Protein AF-S8CK47-F1 (afdb_monomer_lite)

Foldseek 3Di:
DDDDLDLDDQDQLLVQFDPVLLVVDDPPCVVSNVVSSVNSSVSSVVVSVVSVVVSVVVVVVVVVVVVVVVVVVVVVVVVVVVVCVVVVVVVVVVVVPDPDDVCCVPPPPNDDDDPDDDDDDCPDPVNDDPSVVVVVVVDDDDPPCQVVQVVDPVHGCPSVVVVPPPCVVVVVVVVVVVVVVVVVVVVVVVVVVVVPD

Structure (mmCIF, N/CA/C/O backbone):
data_AF-S8CK47-F1
#
_entry.id   AF-S8CK47-F1
#
loop_
_atom_site.group_PDB
_atom_site.id
_atom_site.type_symbol
_atom_site.label_atom_id
_atom_site.label_alt_id
_atom_site.label_comp_id
_atom_site.label_asym_id
_atom_site.label_entity_id
_atom_site.label_seq_id
_atom_site.pdbx_PDB_ins_code
_atom_site.Cartn_x
_atom_site.Cartn_y
_atom_site.Cartn_z
_atom_site.occupancy
_atom_site.B_iso_or_equiv
_atom_site.auth_seq_id
_atom_site.auth_comp_id
_atom_site.auth_asym_id
_atom_site.auth_atom_id
_atom_site.pdbx_PDB_model_num
ATOM 1 N N . HIS A 1 1 ? 4.684 16.916 18.350 1.00 35.88 1 HIS A N 1
ATOM 2 C CA . HIS A 1 1 ? 4.330 15.538 18.739 1.00 35.88 1 HIS A CA 1
ATOM 3 C C . HIS A 1 1 ? 4.299 14.707 17.456 1.00 35.88 1 HIS A C 1
ATOM 5 O O . HIS A 1 1 ? 3.454 14.971 16.613 1.00 35.88 1 HIS A O 1
ATOM 11 N N . LYS A 1 2 ? 5.299 13.848 17.204 1.00 37.41 2 LYS A N 1
ATOM 12 C CA . LYS A 1 2 ? 5.293 12.941 16.041 1.00 37.41 2 LYS A CA 1
ATOM 13 C C . LYS A 1 2 ? 4.439 11.743 16.443 1.00 37.41 2 LYS A C 1
ATOM 15 O O . LYS A 1 2 ? 4.887 10.984 17.293 1.00 37.41 2 LYS A O 1
ATOM 20 N N . MET A 1 3 ? 3.241 11.600 15.885 1.00 42.22 3 MET A N 1
ATOM 21 C CA . MET A 1 3 ? 2.559 10.310 15.945 1.00 42.22 3 MET A CA 1
ATOM 22 C C . MET A 1 3 ? 3.344 9.359 15.033 1.00 42.22 3 MET A C 1
ATOM 24 O O . MET A 1 3 ? 3.461 9.651 13.839 1.00 42.22 3 MET A O 1
ATOM 28 N N . PRO A 1 4 ? 3.970 8.290 15.554 1.00 50.06 4 PRO A N 1
ATOM 29 C CA . PRO A 1 4 ? 4.410 7.209 14.685 1.00 50.06 4 PRO A CA 1
ATOM 30 C C . PRO A 1 4 ? 3.179 6.690 13.929 1.00 50.06 4 PRO A C 1
ATOM 32 O O . PRO A 1 4 ? 2.084 6.668 14.484 1.00 50.06 4 PRO A O 1
ATOM 35 N N . LEU A 1 5 ? 3.339 6.326 12.655 1.00 60.59 5 LEU A N 1
ATOM 36 C CA . LEU A 1 5 ? 2.272 5.679 11.888 1.00 60.59 5 LEU A CA 1
ATOM 37 C C . LEU A 1 5 ? 2.061 4.282 12.483 1.00 60.59 5 LEU A C 1
ATOM 39 O O . LEU A 1 5 ? 2.735 3.325 12.103 1.00 60.59 5 LEU A O 1
ATOM 43 N N . VAL A 1 6 ? 1.199 4.203 13.493 1.00 66.94 6 VAL A N 1
ATOM 44 C CA . VAL A 1 6 ? 0.813 2.959 14.152 1.00 66.94 6 VAL A CA 1
ATOM 45 C C . VAL A 1 6 ? 0.008 2.146 13.142 1.00 66.94 6 VAL A C 1
ATOM 47 O O . VAL A 1 6 ? -1.017 2.606 12.654 1.00 66.94 6 VAL A O 1
ATOM 50 N N . ARG A 1 7 ? 0.514 0.964 12.774 1.00 72.81 7 ARG A N 1
ATOM 51 C CA . ARG A 1 7 ? -0.146 0.071 11.803 1.00 72.81 7 ARG A CA 1
ATOM 52 C C . ARG A 1 7 ? -1.206 -0.823 12.444 1.00 72.81 7 ARG A C 1
ATOM 54 O O . ARG A 1 7 ? -2.091 -1.289 11.746 1.00 72.81 7 ARG A O 1
ATOM 61 N N . LEU A 1 8 ? -1.083 -1.063 13.746 1.00 77.50 8 LEU A N 1
ATOM 62 C CA . LEU A 1 8 ? -2.025 -1.813 14.565 1.00 77.50 8 LEU A CA 1
ATOM 63 C C . LEU A 1 8 ? -1.998 -1.203 15.965 1.00 77.50 8 LEU A C 1
ATOM 65 O O . LEU A 1 8 ? -0.925 -1.122 16.567 1.00 77.50 8 LEU A O 1
ATOM 69 N N . ASP A 1 9 ? -3.156 -0.779 16.458 1.00 80.31 9 ASP A N 1
ATOM 70 C CA . ASP A 1 9 ? -3.336 -0.364 17.846 1.00 80.31 9 ASP A CA 1
ATOM 71 C C . ASP A 1 9 ? -4.219 -1.397 18.550 1.00 80.31 9 ASP A C 1
ATOM 73 O O . ASP A 1 9 ? -5.356 -1.639 18.139 1.00 80.31 9 ASP A O 1
ATOM 77 N N . LEU A 1 10 ? -3.676 -2.057 19.574 1.00 79.25 10 LEU A N 1
ATOM 78 C CA . LEU A 1 10 ? -4.404 -3.093 20.300 1.00 79.25 10 LEU A CA 1
ATOM 79 C C . LEU A 1 10 ? -5.380 -2.430 21.267 1.00 79.25 10 LEU A C 1
ATOM 81 O O . LEU A 1 10 ? -4.988 -1.795 22.247 1.00 79.25 10 LEU A O 1
ATOM 85 N N . ARG A 1 11 ? -6.674 -2.611 21.007 1.00 83.25 11 ARG A N 1
ATOM 86 C CA . ARG A 1 11 ? -7.738 -2.124 21.890 1.00 83.25 11 ARG A CA 1
ATOM 87 C C . ARG A 1 11 ? -7.700 -2.871 23.222 1.00 83.25 11 ARG A C 1
ATOM 89 O O . ARG A 1 11 ? -7.349 -4.043 23.262 1.00 83.25 11 ARG A O 1
ATOM 96 N N . ASN A 1 12 ? -8.097 -2.213 24.310 1.00 84.31 12 ASN A N 1
ATOM 97 C CA . ASN A 1 12 ? -8.168 -2.830 25.638 1.00 84.31 12 ASN A CA 1
ATOM 98 C C . ASN A 1 12 ? -9.118 -4.049 25.634 1.00 84.31 12 ASN A C 1
ATOM 100 O O . ASN A 1 12 ? -10.261 -3.934 25.194 1.00 84.31 12 ASN A O 1
ATOM 104 N N . GLU A 1 13 ? -8.661 -5.192 26.155 1.00 81.50 13 GLU A N 1
ATOM 105 C CA . GLU A 1 13 ? -9.428 -6.443 26.246 1.00 81.50 13 GLU A CA 1
ATOM 106 C C . GLU A 1 13 ? -10.770 -6.254 26.968 1.00 81.50 13 GLU A C 1
ATOM 108 O O . GLU A 1 13 ? -11.804 -6.693 26.475 1.00 81.50 13 GLU A O 1
ATOM 113 N N . TYR A 1 14 ? -10.807 -5.490 28.061 1.00 77.56 14 TYR A N 1
ATOM 114 C CA . TYR A 1 14 ? -12.046 -5.230 28.801 1.00 77.56 14 TYR A CA 1
ATOM 115 C C . TYR A 1 14 ? -13.000 -4.290 28.055 1.00 77.56 14 TYR A C 1
ATOM 117 O O . TYR A 1 14 ? -14.203 -4.344 28.280 1.00 77.56 14 TYR A O 1
ATOM 125 N N . ALA A 1 15 ? -12.484 -3.455 27.145 1.00 80.44 15 ALA A N 1
ATOM 126 C CA . ALA A 1 15 ? -13.310 -2.623 26.267 1.00 80.44 15 ALA A CA 1
ATOM 127 C C . ALA A 1 15 ? -13.876 -3.413 25.072 1.00 80.44 15 ALA A C 1
ATOM 129 O O . ALA A 1 15 ? -14.887 -3.021 24.497 1.00 80.44 15 ALA A O 1
ATOM 130 N N . LEU A 1 16 ? -13.216 -4.514 24.693 1.00 78.31 16 LEU A N 1
ATOM 131 C CA . LEU A 1 16 ? -13.678 -5.474 23.683 1.00 78.31 16 LEU A CA 1
ATOM 132 C C . LEU A 1 16 ? -14.580 -6.570 24.274 1.00 78.31 16 LEU A C 1
ATOM 134 O O . LEU A 1 16 ? -15.319 -7.240 23.538 1.00 78.31 16 LEU A O 1
ATOM 138 N N . GLY A 1 17 ? -14.508 -6.773 25.589 1.00 78.44 17 GLY A N 1
ATOM 139 C CA . GLY A 1 17 ? -15.435 -7.597 26.348 1.00 78.44 17 GLY A CA 1
ATOM 140 C C . GLY A 1 17 ? -16.855 -7.046 26.246 1.00 78.44 17 GLY A C 1
ATOM 141 O O . GLY A 1 17 ? -17.061 -5.839 26.159 1.00 78.44 17 GLY A O 1
ATOM 142 N N . VAL A 1 18 ? -17.853 -7.931 26.218 1.00 80.69 18 VAL A N 1
ATOM 143 C CA . VAL A 1 18 ? -19.260 -7.510 26.190 1.00 80.69 18 VAL A CA 1
ATOM 144 C C . VAL A 1 18 ? -19.633 -7.018 27.598 1.00 80.69 18 VAL A C 1
ATOM 146 O O . VAL A 1 18 ? -19.642 -7.844 28.514 1.00 80.69 18 VAL A O 1
ATOM 149 N N . PRO A 1 19 ? -19.946 -5.720 27.803 1.00 74.62 19 PRO A N 1
ATOM 150 C CA . PRO A 1 19 ? -20.183 -5.159 29.141 1.00 74.62 19 PRO A CA 1
ATOM 151 C C . PRO A 1 19 ? -21.368 -5.801 29.872 1.00 74.62 19 PRO A C 1
ATOM 153 O O . PRO A 1 19 ? -21.417 -5.870 31.098 1.00 74.62 19 PRO A O 1
ATOM 156 N N . GLU A 1 20 ? -22.320 -6.320 29.099 1.00 76.62 20 GLU A N 1
ATOM 157 C CA . GLU A 1 20 ? -23.522 -6.998 29.582 1.00 76.62 20 GLU A CA 1
ATOM 158 C C . GLU A 1 20 ? -23.190 -8.273 30.378 1.00 76.62 20 GLU A C 1
ATOM 160 O O . GLU A 1 20 ? -23.958 -8.661 31.249 1.00 76.62 20 GLU A O 1
ATOM 165 N N . LEU A 1 21 ? -22.024 -8.896 30.156 1.00 69.94 21 LEU A N 1
ATOM 166 C CA . LEU A 1 21 ? -21.638 -10.153 30.813 1.00 69.94 21 LEU A CA 1
ATOM 167 C C . LEU A 1 21 ? -21.405 -10.018 32.322 1.00 69.94 21 LEU A C 1
ATOM 169 O O . LEU A 1 21 ? -21.618 -10.983 33.047 1.00 69.94 21 LEU A O 1
ATOM 173 N N . TYR A 1 22 ? -20.994 -8.842 32.800 1.00 68.50 22 TYR A N 1
ATOM 174 C CA . TYR A 1 22 ? -20.890 -8.549 34.234 1.00 68.50 22 TYR A CA 1
ATOM 175 C C . TYR A 1 22 ? -22.003 -7.616 34.729 1.00 68.50 22 TYR A C 1
ATOM 177 O O . TYR A 1 22 ? -22.284 -7.599 35.921 1.00 68.50 22 TYR A O 1
ATOM 185 N N . GLY A 1 23 ? -22.675 -6.878 33.835 1.00 69.88 23 GLY A N 1
ATOM 186 C CA . GLY A 1 23 ? -23.837 -6.049 34.183 1.00 69.88 23 GLY A CA 1
ATOM 187 C C . GLY A 1 23 ? -25.113 -6.842 34.500 1.00 69.88 23 GLY A C 1
ATOM 188 O O . GLY A 1 23 ? -26.052 -6.283 35.056 1.00 69.88 23 GLY A O 1
ATOM 189 N N . MET A 1 24 ? -25.155 -8.132 34.150 1.00 67.19 24 MET A N 1
ATOM 190 C CA . MET A 1 24 ? -26.281 -9.039 34.426 1.00 67.19 24 MET A CA 1
ATOM 191 C C . MET A 1 24 ? -26.239 -9.657 35.835 1.00 67.19 24 MET A C 1
ATOM 193 O O . MET A 1 24 ? -27.239 -10.222 36.277 1.00 67.19 24 MET A O 1
ATOM 197 N N . ALA A 1 25 ? -25.106 -9.568 36.539 1.00 69.00 25 ALA A N 1
ATOM 198 C CA . ALA A 1 25 ? -24.995 -10.004 37.927 1.00 69.00 25 ALA A CA 1
ATOM 199 C C . ALA A 1 25 ? -25.530 -8.905 38.860 1.00 69.00 25 ALA A C 1
ATOM 201 O O . ALA A 1 25 ? -25.214 -7.728 38.690 1.00 69.00 25 ALA A O 1
ATOM 202 N N . GLY A 1 26 ? -26.360 -9.279 39.838 1.00 68.56 26 GLY A N 1
ATOM 203 C CA . GLY A 1 26 ? -26.842 -8.337 40.849 1.00 68.56 26 GLY A CA 1
ATOM 204 C C . GLY A 1 26 ? -25.687 -7.797 41.696 1.00 68.56 26 GLY A C 1
ATOM 205 O O . GLY A 1 26 ? -24.728 -8.516 41.962 1.00 68.56 26 GLY A O 1
ATOM 206 N N . GLU A 1 27 ? -25.798 -6.551 42.158 1.00 71.88 27 GLU A N 1
ATOM 207 C CA . GLU A 1 27 ? -24.754 -5.852 42.933 1.00 71.88 27 GLU A CA 1
ATOM 208 C C . GLU A 1 27 ? -24.361 -6.588 44.237 1.00 71.88 27 GLU A C 1
ATOM 210 O O . GLU A 1 27 ? -23.276 -6.380 44.774 1.00 71.88 27 GLU A O 1
ATOM 215 N N . GLU A 1 28 ? -25.216 -7.504 44.709 1.00 78.69 28 GLU A N 1
ATOM 216 C CA . GLU A 1 28 ? -24.996 -8.338 45.897 1.00 78.69 28 GLU A CA 1
ATOM 217 C C . GLU A 1 28 ? -24.410 -9.737 45.610 1.00 78.69 28 GLU A C 1
ATOM 219 O O . GLU A 1 28 ? -24.193 -10.508 46.545 1.00 78.69 28 GLU A O 1
ATOM 224 N N . ASP A 1 29 ? -24.112 -10.078 44.349 1.00 84.62 29 ASP A N 1
ATOM 225 C CA . ASP A 1 29 ? -23.430 -11.326 43.973 1.00 84.62 29 ASP A CA 1
ATOM 226 C C . ASP A 1 29 ? -22.001 -11.054 43.458 1.00 84.62 29 ASP A C 1
ATOM 228 O O . ASP A 1 29 ? -21.745 -11.037 42.247 1.00 84.62 29 ASP A O 1
ATOM 232 N N . PRO A 1 30 ? -21.020 -10.866 44.364 1.00 84.31 30 PRO A N 1
ATOM 233 C CA . PRO A 1 30 ? -19.640 -10.582 43.976 1.00 84.31 30 PRO A CA 1
ATOM 234 C C . PRO A 1 30 ? -19.001 -11.727 43.180 1.00 84.31 30 PRO A C 1
ATOM 236 O O . PRO A 1 30 ? -18.052 -11.499 42.426 1.00 84.31 30 PRO A O 1
ATOM 239 N N . LYS A 1 31 ? -19.507 -12.959 43.326 1.00 86.56 31 LYS A N 1
ATOM 240 C CA . LYS A 1 31 ? -19.006 -14.116 42.587 1.00 86.56 31 LYS A CA 1
ATOM 241 C C . LYS A 1 31 ? -19.485 -14.074 41.137 1.00 86.56 31 LYS A C 1
ATOM 243 O O . LYS A 1 31 ? -18.662 -14.230 40.238 1.00 86.56 31 LYS A O 1
ATOM 248 N N . GLY A 1 32 ? -20.767 -13.786 40.914 1.00 86.06 32 GLY A N 1
ATOM 249 C CA . GLY A 1 32 ? -21.328 -13.583 39.577 1.00 86.06 32 GLY A CA 1
ATOM 250 C C . GLY A 1 32 ? -20.658 -12.430 38.822 1.00 86.06 32 GLY A C 1
ATOM 251 O O . GLY A 1 32 ? -20.343 -12.571 37.641 1.00 86.06 32 GLY A O 1
ATOM 252 N N . ILE A 1 33 ? -20.345 -11.324 39.508 1.00 87.44 33 ILE A N 1
ATOM 253 C CA . ILE A 1 33 ? -19.600 -10.199 38.915 1.00 87.44 33 ILE A CA 1
ATOM 254 C C . ILE A 1 33 ? -18.193 -10.641 38.485 1.00 87.44 33 ILE A C 1
ATOM 256 O O . ILE A 1 33 ? -17.776 -10.357 37.361 1.00 87.44 33 ILE A O 1
ATOM 260 N N . LEU A 1 34 ? -17.457 -11.352 39.350 1.00 89.25 34 LEU A N 1
ATOM 261 C CA . LEU A 1 34 ? -16.108 -11.829 39.031 1.00 89.25 34 LEU A CA 1
ATOM 262 C C . LEU A 1 34 ? -16.110 -12.809 37.850 1.00 89.25 34 LEU A C 1
ATOM 264 O O . LEU A 1 34 ? -15.265 -12.698 36.961 1.00 89.25 34 LEU A O 1
ATOM 268 N N . GLU A 1 35 ? -17.061 -13.743 37.823 1.00 89.06 35 GLU A N 1
ATOM 269 C CA . GLU A 1 35 ? -17.244 -14.676 36.707 1.00 89.06 35 GLU A CA 1
ATOM 270 C C . GLU A 1 35 ? -17.568 -13.920 35.407 1.00 89.06 35 GLU A C 1
ATOM 272 O O . GLU A 1 35 ? -16.938 -14.171 34.378 1.00 89.06 35 GLU A O 1
ATOM 277 N N . GLY A 1 36 ? -18.460 -12.927 35.458 1.00 88.31 36 GLY A N 1
ATOM 278 C CA . GLY A 1 36 ? -18.802 -12.076 34.317 1.00 88.31 36 GLY A CA 1
ATOM 279 C C . GLY A 1 36 ? -17.611 -11.285 33.766 1.00 88.31 36 GLY A C 1
ATOM 280 O O . GLY A 1 36 ? -17.399 -11.254 32.552 1.00 88.31 36 GLY A O 1
ATOM 281 N N . VAL A 1 37 ? -16.789 -10.693 34.640 1.00 89.50 37 VAL A N 1
ATOM 282 C CA . VAL A 1 37 ? -15.563 -9.973 34.245 1.00 89.50 37 VAL A CA 1
ATOM 283 C C . VAL A 1 37 ? -14.533 -10.929 33.647 1.00 89.50 37 VAL A C 1
ATOM 285 O O . VAL A 1 37 ? -13.924 -10.601 32.630 1.00 89.50 37 VAL A O 1
ATOM 288 N N . ALA A 1 38 ? -14.357 -12.122 34.223 1.00 90.56 38 ALA A N 1
ATOM 289 C CA . ALA A 1 38 ? -13.436 -13.127 33.696 1.00 90.56 38 ALA A CA 1
ATOM 290 C C . ALA A 1 38 ? -13.843 -13.593 32.287 1.00 90.56 38 ALA A C 1
ATOM 292 O O . ALA A 1 38 ? -12.999 -13.671 31.391 1.00 90.56 38 ALA A O 1
ATOM 293 N N . VAL A 1 39 ? -15.139 -13.845 32.062 1.00 91.06 39 VAL A N 1
ATOM 294 C CA . VAL A 1 39 ? -15.664 -14.209 30.737 1.00 91.06 39 VAL A CA 1
ATOM 295 C C . VAL A 1 39 ? -15.526 -13.040 29.757 1.00 91.06 39 VAL A C 1
ATOM 297 O O . VAL A 1 39 ? -15.061 -13.244 28.635 1.00 91.06 39 VAL A O 1
ATOM 300 N N . ALA A 1 40 ? -15.866 -11.814 30.166 1.00 90.12 40 ALA A N 1
ATOM 301 C CA . ALA A 1 40 ? -15.711 -10.624 29.328 1.00 90.12 40 ALA A CA 1
ATOM 302 C C . ALA A 1 40 ? -14.246 -10.381 28.930 1.00 90.12 40 ALA A C 1
ATOM 304 O O . ALA A 1 40 ? -13.978 -10.094 27.764 1.00 90.12 40 ALA A O 1
ATOM 305 N N . GLY A 1 41 ? -13.304 -10.558 29.862 1.00 90.88 41 GLY A N 1
ATOM 306 C CA . GLY A 1 41 ? -11.866 -10.471 29.604 1.00 90.88 41 GLY A CA 1
ATOM 307 C C . GLY A 1 41 ? -11.392 -11.522 28.599 1.00 90.88 41 GLY A C 1
ATOM 308 O O . GLY A 1 41 ? -10.731 -11.177 27.623 1.00 90.88 41 GLY A O 1
ATOM 309 N N . LEU A 1 42 ? -11.803 -12.787 28.756 1.00 92.44 42 LEU A N 1
ATOM 310 C CA . LEU A 1 42 ? -11.452 -13.854 27.809 1.00 92.44 42 LEU A CA 1
ATOM 311 C C . LEU A 1 42 ? -11.999 -13.580 26.397 1.00 92.44 42 LEU A C 1
ATOM 313 O O . LEU A 1 42 ? -11.292 -13.770 25.408 1.00 92.44 42 LEU A O 1
ATOM 317 N N . VAL A 1 43 ? -13.242 -13.096 26.296 1.00 92.44 43 VAL A N 1
ATOM 318 C CA . VAL A 1 43 ? -13.842 -12.664 25.021 1.00 92.44 43 VAL A CA 1
ATOM 319 C C . VAL A 1 43 ? -13.065 -11.490 24.416 1.00 92.44 43 VAL A C 1
ATOM 321 O O . VAL A 1 43 ? -12.840 -11.460 23.206 1.00 92.44 43 VAL A O 1
ATOM 324 N N . GLY A 1 44 ? -12.627 -10.547 25.249 1.00 91.81 44 GLY A N 1
ATOM 325 C CA . GLY A 1 44 ? -11.774 -9.432 24.856 1.00 91.81 44 GLY A CA 1
ATOM 326 C C . GLY A 1 44 ? -10.454 -9.879 24.235 1.00 91.81 44 GLY A C 1
ATOM 327 O O . GLY A 1 44 ? -10.115 -9.449 23.133 1.00 91.81 44 GLY A O 1
ATOM 328 N N . VAL A 1 45 ? -9.752 -10.800 24.898 1.00 93.56 45 VAL A N 1
ATOM 329 C CA . VAL A 1 45 ? -8.504 -11.399 24.398 1.00 93.56 45 VAL A CA 1
ATOM 330 C C . VAL A 1 45 ? -8.738 -12.150 23.084 1.00 93.56 45 VAL A C 1
ATOM 332 O O . VAL A 1 45 ? -7.965 -11.999 22.140 1.00 93.56 45 VAL A O 1
ATOM 335 N N . LEU A 1 46 ? -9.827 -12.920 22.973 1.00 94.19 46 LEU A N 1
ATOM 336 C CA . LEU A 1 46 ? -10.181 -13.610 21.726 1.00 94.19 46 LEU A CA 1
ATOM 337 C C . LEU A 1 46 ? -10.381 -12.632 20.560 1.00 94.19 46 LEU A C 1
ATOM 339 O O . LEU A 1 46 ? -9.930 -12.910 19.449 1.00 94.19 46 LEU A O 1
ATOM 343 N N . ARG A 1 47 ? -11.010 -11.477 20.808 1.00 92.94 47 ARG A N 1
ATOM 344 C CA . ARG A 1 47 ? -11.158 -10.418 19.800 1.00 92.94 47 ARG A CA 1
ATOM 345 C C . ARG A 1 47 ? -9.822 -9.792 19.413 1.00 92.94 47 ARG A C 1
ATOM 347 O O . ARG A 1 47 ? -9.557 -9.690 18.224 1.00 92.94 47 ARG A O 1
ATOM 354 N N . GLN A 1 48 ? -8.953 -9.476 20.376 1.00 93.62 48 GLN A N 1
ATOM 355 C CA . GLN A 1 48 ? -7.606 -8.964 20.078 1.00 93.62 48 GLN A CA 1
ATOM 356 C C . GLN A 1 48 ? -6.797 -9.926 19.198 1.00 93.62 48 GLN A C 1
ATOM 358 O O . GLN A 1 48 ? -6.079 -9.494 18.299 1.00 93.62 48 GLN A O 1
ATOM 363 N N . ILE A 1 49 ? -6.903 -11.235 19.449 1.00 94.50 49 ILE A N 1
ATOM 364 C CA . ILE A 1 49 ? -6.245 -12.252 18.619 1.00 94.50 49 ILE A CA 1
ATOM 365 C C . ILE A 1 49 ? -6.844 -12.264 17.206 1.00 94.50 49 ILE A C 1
ATOM 367 O O . ILE A 1 49 ? -6.098 -12.415 16.240 1.00 94.50 49 ILE A O 1
ATOM 371 N N . GLY A 1 50 ? -8.161 -12.075 17.077 1.00 92.75 50 GLY A N 1
ATOM 372 C CA . GLY A 1 50 ? -8.837 -11.895 15.791 1.00 92.75 50 GLY A CA 1
ATOM 373 C C . GLY A 1 50 ? -8.297 -10.695 15.010 1.00 92.75 50 GLY A C 1
ATOM 374 O O . GLY A 1 50 ? -7.850 -10.868 13.877 1.00 92.75 50 GLY A O 1
ATOM 375 N N . ASP A 1 51 ? -8.241 -9.523 15.646 1.00 89.75 51 ASP A N 1
ATOM 376 C CA . ASP A 1 51 ? -7.713 -8.287 15.049 1.00 89.75 51 ASP A CA 1
ATOM 377 C C . ASP A 1 51 ? -6.238 -8.458 14.623 1.00 89.75 51 ASP A C 1
ATOM 379 O O . ASP A 1 51 ? -5.823 -8.046 13.538 1.00 89.75 51 ASP A O 1
ATOM 383 N N . LEU A 1 52 ? -5.425 -9.127 15.452 1.00 92.00 52 LEU A N 1
ATOM 384 C CA . LEU A 1 52 ? -4.027 -9.428 15.132 1.00 92.00 52 LEU A CA 1
ATOM 385 C C . LEU A 1 52 ? -3.895 -10.397 13.948 1.00 92.00 52 LEU A C 1
ATOM 387 O O . LEU A 1 52 ? -2.985 -10.247 13.129 1.00 92.00 52 LEU A O 1
ATOM 391 N N . ALA A 1 53 ? -4.770 -11.400 13.860 1.00 94.75 53 ALA A N 1
ATOM 392 C CA . ALA A 1 53 ? -4.773 -12.358 12.761 1.00 94.75 53 ALA A CA 1
ATOM 393 C C . ALA A 1 53 ? -5.158 -11.691 11.433 1.00 94.75 53 ALA A C 1
ATOM 395 O O . ALA A 1 53 ? -4.526 -11.968 10.412 1.00 94.75 53 ALA A O 1
ATOM 396 N N . GLU A 1 54 ? -6.136 -10.783 11.453 1.00 89.44 54 GLU A N 1
ATOM 397 C CA . GLU A 1 54 ? -6.506 -9.963 10.297 1.00 89.44 54 GLU A CA 1
ATOM 398 C C . GLU A 1 54 ? -5.329 -9.091 9.844 1.00 89.44 54 GLU A C 1
ATOM 400 O O . GLU A 1 54 ? -4.913 -9.165 8.687 1.00 89.44 54 GLU A O 1
ATOM 405 N N . PHE A 1 55 ? -4.689 -8.376 10.774 1.00 88.75 55 PHE A N 1
ATOM 406 C CA . PHE A 1 55 ? -3.497 -7.582 10.472 1.00 88.75 55 PHE A CA 1
ATOM 407 C C . PHE A 1 55 ? -2.355 -8.424 9.880 1.00 88.75 55 PHE A C 1
ATOM 409 O O . PHE A 1 55 ? -1.710 -8.031 8.903 1.00 88.75 55 PHE A O 1
ATOM 416 N N . ALA A 1 56 ? -2.093 -9.604 10.447 1.00 92.44 56 ALA A N 1
ATOM 417 C CA . ALA A 1 56 ? -1.079 -10.511 9.923 1.00 92.44 56 ALA A CA 1
ATOM 418 C C . ALA A 1 56 ? -1.408 -10.948 8.486 1.00 92.44 56 ALA A C 1
ATOM 420 O O . ALA A 1 56 ? -0.518 -10.959 7.632 1.00 92.44 56 ALA A O 1
ATOM 421 N N . ALA A 1 57 ? -2.675 -11.260 8.199 1.00 92.38 57 ALA A N 1
ATOM 422 C CA . ALA A 1 57 ? -3.121 -11.626 6.860 1.00 92.38 57 ALA A CA 1
ATOM 423 C C . ALA A 1 57 ? -2.871 -10.500 5.845 1.00 92.38 57 ALA A C 1
ATOM 425 O O . ALA A 1 57 ? -2.356 -10.772 4.759 1.00 92.38 57 ALA A O 1
ATOM 426 N N . GLU A 1 58 ? -3.139 -9.241 6.201 1.00 87.06 58 GLU A N 1
ATOM 427 C CA . GLU A 1 58 ? -2.843 -8.093 5.335 1.00 87.06 58 GLU A CA 1
ATOM 428 C C . GLU A 1 58 ? -1.346 -7.946 5.035 1.00 87.06 58 GLU A C 1
ATOM 430 O O . GLU A 1 58 ? -0.951 -7.741 3.883 1.00 87.06 58 GLU A O 1
ATOM 435 N N . VAL A 1 59 ? -0.492 -8.085 6.057 1.00 90.06 59 VAL A N 1
ATOM 436 C CA . VAL A 1 59 ? 0.970 -8.003 5.900 1.00 90.06 59 VAL A CA 1
ATOM 437 C C . VAL A 1 59 ? 1.481 -9.107 4.977 1.00 90.06 59 VAL A C 1
ATOM 439 O O . VAL A 1 59 ? 2.259 -8.835 4.057 1.00 90.06 59 VAL A O 1
ATOM 442 N N . PHE A 1 60 ? 1.047 -10.350 5.198 1.00 94.94 60 PHE A N 1
ATOM 443 C CA . PHE A 1 60 ? 1.482 -11.480 4.380 1.00 94.94 60 PHE A CA 1
ATOM 444 C C . PHE A 1 60 ? 0.930 -11.421 2.958 1.00 94.94 60 PHE A C 1
ATOM 446 O O . PHE A 1 60 ? 1.635 -11.809 2.027 1.00 94.94 60 PHE A O 1
ATOM 453 N N . HIS A 1 61 ? -0.277 -10.888 2.769 1.00 92.75 61 HIS A N 1
ATOM 454 C CA . HIS A 1 61 ? -0.835 -10.662 1.443 1.00 92.75 61 HIS A CA 1
ATOM 455 C C . HIS A 1 61 ? 0.005 -9.663 0.634 1.00 92.75 61 HIS A C 1
ATOM 457 O O . HIS A 1 61 ? 0.406 -9.975 -0.487 1.00 92.75 61 HIS A O 1
ATOM 463 N N . GLY A 1 62 ? 0.352 -8.509 1.218 1.00 89.56 62 GLY A N 1
ATOM 464 C CA . GLY A 1 62 ? 1.212 -7.525 0.551 1.00 89.56 62 GLY A CA 1
ATOM 465 C C . GLY A 1 62 ? 2.595 -8.092 0.210 1.00 89.56 62 GLY A C 1
ATOM 466 O O . GLY A 1 62 ? 3.081 -7.941 -0.910 1.00 89.56 62 GLY A O 1
ATOM 467 N N . LEU A 1 63 ? 3.202 -8.842 1.137 1.00 95.25 63 LEU A N 1
ATOM 468 C CA . LEU A 1 63 ? 4.477 -9.516 0.880 1.00 95.25 63 LEU A CA 1
ATOM 469 C C . LEU A 1 63 ? 4.370 -10.540 -0.259 1.00 95.25 63 LEU A C 1
ATOM 471 O O . LEU A 1 63 ? 5.276 -10.654 -1.085 1.00 95.25 63 LEU A O 1
ATOM 475 N N . GLN A 1 64 ? 3.274 -11.295 -0.318 1.00 97.06 64 GLN A N 1
ATOM 476 C CA . GLN A 1 64 ? 3.033 -12.257 -1.388 1.00 97.06 64 GLN A CA 1
ATOM 477 C C . GLN A 1 64 ? 2.920 -11.560 -2.750 1.00 97.06 64 GLN A C 1
ATOM 479 O O . GLN A 1 64 ? 3.486 -12.047 -3.733 1.00 97.06 64 GLN A O 1
ATOM 484 N N . GLU A 1 65 ? 2.234 -10.421 -2.833 1.00 94.88 65 GLU A N 1
ATOM 485 C CA . GLU A 1 65 ? 2.148 -9.630 -4.064 1.00 94.88 65 GLU A CA 1
ATOM 486 C C . GLU A 1 65 ? 3.547 -9.188 -4.539 1.00 94.88 65 GLU A C 1
ATOM 488 O O . GLU A 1 65 ? 3.942 -9.447 -5.681 1.00 94.88 65 GLU A O 1
ATOM 493 N N . ASP A 1 66 ? 4.375 -8.656 -3.642 1.00 95.44 66 ASP A N 1
ATOM 494 C CA . ASP A 1 66 ? 5.752 -8.259 -3.961 1.00 95.44 66 ASP A CA 1
ATOM 495 C C . ASP A 1 66 ? 6.632 -9.444 -4.401 1.00 95.44 66 ASP A C 1
ATOM 497 O O . ASP A 1 66 ? 7.412 -9.356 -5.361 1.00 95.44 66 ASP A O 1
ATOM 501 N N . VAL A 1 67 ? 6.494 -10.596 -3.742 1.00 98.38 67 VAL A N 1
ATOM 502 C CA . VAL A 1 67 ? 7.236 -11.817 -4.090 1.00 98.38 67 VAL A CA 1
ATOM 503 C C . VAL A 1 67 ? 6.796 -12.364 -5.447 1.00 98.38 67 VAL A C 1
ATOM 505 O O . VAL A 1 67 ? 7.639 -12.785 -6.248 1.00 98.38 67 VAL A O 1
ATOM 508 N N . THR A 1 68 ? 5.499 -12.347 -5.749 1.00 97.69 68 THR A N 1
ATOM 509 C CA . THR A 1 68 ? 4.975 -12.842 -7.030 1.00 97.69 68 THR A CA 1
ATOM 510 C C . THR A 1 68 ? 5.389 -11.938 -8.191 1.00 97.69 68 THR A C 1
ATOM 512 O O . THR A 1 68 ? 5.871 -12.437 -9.217 1.00 97.69 68 THR A O 1
ATOM 515 N N . THR A 1 69 ? 5.317 -10.612 -8.025 1.00 97.50 69 THR A N 1
ATOM 516 C CA . THR A 1 69 ? 5.789 -9.651 -9.036 1.00 97.50 69 THR A CA 1
ATOM 517 C C . THR A 1 69 ? 7.296 -9.782 -9.274 1.00 97.50 69 THR A C 1
ATOM 519 O O . THR A 1 69 ? 7.751 -9.817 -10.425 1.00 97.50 69 THR A O 1
ATOM 522 N N . THR A 1 70 ? 8.084 -9.945 -8.209 1.00 98.12 70 THR A N 1
ATOM 523 C CA . THR A 1 70 ? 9.537 -10.147 -8.286 1.00 98.12 70 THR A CA 1
ATOM 524 C C . THR A 1 70 ? 9.891 -11.471 -8.962 1.00 98.12 70 THR A C 1
ATOM 526 O O . THR A 1 70 ? 10.731 -11.498 -9.865 1.00 98.12 70 THR A O 1
ATOM 529 N N . THR A 1 71 ? 9.206 -12.559 -8.611 1.00 98.44 71 THR A N 1
ATOM 530 C CA . THR A 1 71 ? 9.389 -13.881 -9.231 1.00 98.44 71 THR A CA 1
ATOM 531 C C . THR A 1 71 ? 9.085 -13.845 -10.729 1.00 98.44 71 THR A C 1
ATOM 533 O O . THR A 1 71 ? 9.882 -14.329 -11.535 1.00 98.44 71 THR A O 1
ATOM 536 N N . SER A 1 72 ? 7.988 -13.199 -11.133 1.00 98.31 72 SER A N 1
ATOM 537 C CA . SER A 1 72 ? 7.626 -13.022 -12.548 1.00 98.31 72 SER A CA 1
ATOM 538 C C . SER A 1 72 ? 8.708 -12.264 -13.331 1.00 98.31 72 SER A C 1
ATOM 540 O O . SER A 1 72 ? 9.121 -12.673 -14.426 1.00 98.31 72 SER A O 1
ATOM 542 N N . ARG A 1 73 ? 9.247 -11.184 -12.748 1.00 97.56 73 ARG A N 1
ATOM 543 C CA . ARG A 1 73 ? 10.369 -10.425 -13.326 1.00 97.56 73 ARG A CA 1
ATOM 544 C C . ARG A 1 73 ? 11.637 -11.274 -13.431 1.00 97.56 73 ARG A C 1
ATOM 546 O O . ARG A 1 73 ? 12.291 -11.240 -14.475 1.00 97.56 73 ARG A O 1
ATOM 553 N N . SER A 1 74 ? 11.955 -12.043 -12.390 1.00 98.44 74 SER A N 1
ATOM 554 C CA . SER A 1 74 ? 13.103 -12.956 -12.352 1.00 98.44 74 SER A CA 1
ATOM 555 C C . SER A 1 74 ? 13.006 -14.018 -13.446 1.00 98.44 74 SER A C 1
ATOM 557 O O . SER A 1 74 ? 13.926 -14.173 -14.247 1.00 98.44 74 SER A O 1
ATOM 559 N N . HIS A 1 75 ? 11.848 -14.664 -13.587 1.00 98.25 75 HIS A N 1
ATOM 560 C CA . HIS A 1 75 ? 11.622 -15.669 -14.622 1.00 98.25 75 HIS A CA 1
ATOM 561 C C . HIS A 1 75 ? 11.822 -15.096 -16.034 1.00 98.25 75 HIS A C 1
ATOM 563 O O . HIS A 1 75 ? 12.513 -15.683 -16.873 1.00 98.25 75 HIS A O 1
ATOM 569 N N . ARG A 1 76 ? 11.295 -13.890 -16.289 1.00 98.06 76 ARG A N 1
ATOM 570 C CA . ARG A 1 76 ? 11.500 -13.179 -17.560 1.00 98.06 76 ARG A CA 1
ATOM 571 C C . ARG A 1 76 ? 12.975 -12.861 -17.809 1.00 98.06 76 ARG A C 1
ATOM 573 O O . ARG A 1 76 ? 13.432 -12.954 -18.950 1.00 98.06 76 ARG A O 1
ATOM 580 N N . LEU A 1 77 ? 13.714 -12.472 -16.770 1.00 97.94 77 LEU A N 1
ATOM 581 C CA . LEU A 1 77 ? 15.144 -12.194 -16.862 1.00 97.94 77 LEU A CA 1
ATOM 582 C C . LEU A 1 77 ? 15.930 -13.466 -17.190 1.00 97.94 77 LEU A C 1
ATOM 584 O O . LEU A 1 77 ? 16.704 -13.454 -18.142 1.00 97.94 77 LEU A O 1
ATOM 588 N N . ILE A 1 78 ? 15.662 -14.572 -16.495 1.00 98.31 78 ILE A N 1
ATOM 589 C CA . ILE A 1 78 ? 16.295 -15.874 -16.748 1.00 98.31 78 ILE A CA 1
ATOM 590 C C . ILE A 1 78 ? 16.063 -16.316 -18.198 1.00 98.31 78 ILE A C 1
ATOM 592 O O . ILE A 1 78 ? 17.006 -16.698 -18.889 1.00 98.31 78 ILE A O 1
ATOM 596 N N . GLY A 1 79 ? 14.831 -16.200 -18.705 1.00 97.81 79 GLY A N 1
ATOM 597 C CA . GLY A 1 79 ? 14.530 -16.517 -20.104 1.00 97.81 79 GLY A CA 1
ATOM 598 C C . GLY A 1 79 ? 15.305 -15.648 -21.104 1.00 97.81 79 GLY A C 1
ATOM 599 O O . GLY A 1 79 ? 15.708 -16.125 -22.164 1.00 97.81 79 GLY A O 1
ATOM 600 N N . ARG A 1 80 ? 15.557 -14.372 -20.778 1.00 97.62 80 ARG A N 1
ATOM 601 C CA . ARG A 1 80 ? 16.405 -13.492 -21.601 1.00 97.62 80 ARG A CA 1
ATOM 602 C C . ARG A 1 80 ? 17.879 -13.878 -21.525 1.00 97.62 80 ARG A C 1
ATOM 604 O O . ARG A 1 80 ? 18.520 -13.882 -22.568 1.00 97.62 80 ARG A O 1
ATOM 611 N N . VAL A 1 81 ? 18.388 -14.216 -20.341 1.00 98.00 81 VAL A N 1
ATOM 612 C CA . VAL A 1 81 ? 19.783 -14.640 -20.142 1.00 98.00 81 VAL A CA 1
ATOM 613 C C . VAL A 1 81 ? 20.080 -15.894 -20.957 1.00 98.00 81 VAL A C 1
ATOM 615 O O . VAL A 1 81 ? 21.009 -15.870 -21.751 1.00 98.00 81 VAL A O 1
ATOM 618 N N . LYS A 1 82 ? 19.229 -16.925 -20.884 1.00 97.12 82 LYS A N 1
ATOM 619 C CA . LYS A 1 82 ? 19.399 -18.156 -21.681 1.00 97.12 82 LYS A CA 1
ATOM 620 C C . LYS A 1 82 ? 19.446 -17.889 -23.189 1.00 97.12 82 LYS A C 1
ATOM 622 O O . LYS A 1 82 ? 20.249 -18.476 -23.905 1.00 97.12 82 LYS A O 1
ATOM 627 N N . ARG A 1 83 ? 18.593 -16.985 -23.688 1.00 96.75 83 ARG A N 1
ATOM 628 C CA . ARG A 1 83 ? 18.608 -16.588 -25.108 1.00 96.75 83 ARG A CA 1
ATOM 629 C C . ARG A 1 83 ? 19.879 -15.833 -25.490 1.00 96.75 83 ARG A C 1
ATOM 631 O O . ARG A 1 83 ? 20.389 -16.048 -26.582 1.00 96.75 83 ARG A O 1
ATOM 638 N N . LEU A 1 84 ? 20.371 -14.953 -24.617 1.00 96.31 84 LEU A N 1
ATOM 639 C CA . LEU A 1 84 ? 21.624 -14.231 -24.842 1.00 96.31 84 LEU A CA 1
ATOM 640 C C . LEU A 1 84 ? 22.823 -15.180 -24.840 1.00 96.31 84 LEU A C 1
ATOM 642 O O . LEU A 1 84 ? 23.658 -15.086 -25.728 1.00 96.31 84 LEU A O 1
ATOM 646 N N . GLU A 1 85 ? 22.869 -16.116 -23.896 1.00 96.56 85 GLU A N 1
ATOM 647 C CA . GLU A 1 85 ? 23.909 -17.141 -23.806 1.00 96.56 85 GLU A CA 1
ATOM 648 C C . GLU A 1 85 ? 23.965 -17.996 -25.080 1.00 96.56 85 GLU A C 1
ATOM 650 O O . GLU A 1 85 ? 25.028 -18.148 -25.680 1.00 96.56 85 GLU A O 1
ATOM 655 N N . ALA A 1 86 ? 22.809 -18.452 -25.576 1.00 95.25 86 ALA A N 1
ATOM 656 C CA . ALA A 1 86 ? 22.728 -19.193 -26.835 1.00 95.25 86 ALA A CA 1
ATOM 657 C C . ALA A 1 86 ? 23.157 -18.360 -28.062 1.00 95.25 86 ALA A C 1
ATOM 659 O O . ALA A 1 86 ? 23.725 -18.900 -29.011 1.00 95.25 86 ALA A O 1
ATOM 660 N N . ALA A 1 87 ? 22.900 -17.048 -28.055 1.00 95.62 87 ALA A N 1
ATOM 661 C CA . ALA A 1 87 ? 23.283 -16.143 -29.138 1.00 95.62 87 ALA A CA 1
ATOM 662 C C . ALA A 1 87 ? 24.759 -15.706 -29.081 1.00 95.62 87 ALA A C 1
ATOM 664 O O . ALA A 1 87 ? 25.277 -15.202 -30.077 1.00 95.62 87 ALA A O 1
ATOM 665 N N . LEU A 1 88 ? 25.443 -15.899 -27.948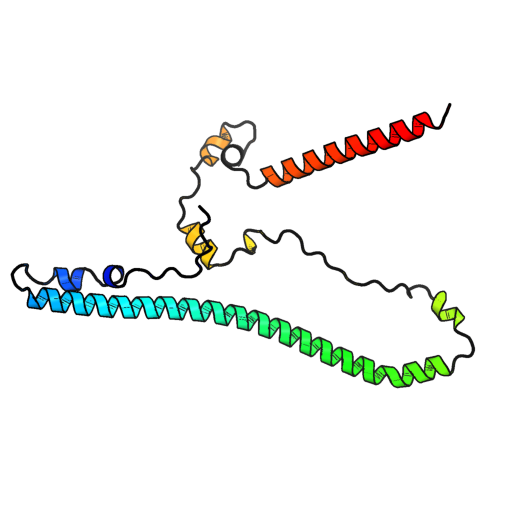 1.00 95.00 88 LEU A N 1
ATOM 666 C CA . LEU A 1 88 ? 26.788 -15.374 -27.717 1.00 95.00 88 LEU A CA 1
ATOM 667 C C . LEU A 1 88 ? 27.832 -16.041 -28.620 1.00 95.00 88 LEU A C 1
ATOM 669 O O . LEU A 1 88 ? 28.565 -15.350 -29.317 1.00 95.00 88 LEU A O 1
ATOM 673 N N . SER A 1 89 ? 27.863 -17.376 -28.660 1.00 91.50 89 SER A N 1
ATOM 674 C CA . SER A 1 89 ? 28.854 -18.123 -29.449 1.00 91.50 89 SER A CA 1
ATOM 675 C C . SER A 1 89 ? 28.804 -17.829 -30.962 1.00 91.50 89 SER A C 1
ATOM 677 O O . SER A 1 89 ? 29.857 -17.564 -31.548 1.00 91.50 89 SER A O 1
ATOM 679 N N . PRO A 1 90 ? 27.637 -17.838 -31.645 1.00 93.62 90 PRO A N 1
ATOM 680 C CA . PRO A 1 90 ? 27.586 -17.462 -33.059 1.00 93.62 90 PRO A CA 1
ATOM 681 C C . PRO A 1 90 ? 27.904 -15.978 -33.287 1.00 93.62 90 PRO A C 1
ATOM 683 O O . PRO A 1 90 ? 28.552 -15.652 -34.282 1.00 93.62 90 PRO A O 1
ATOM 686 N N . LEU A 1 91 ? 27.504 -15.087 -32.371 1.00 92.25 91 LEU A N 1
ATOM 687 C CA . LEU A 1 91 ? 27.832 -13.663 -32.448 1.00 92.25 91 LEU A CA 1
ATOM 688 C C . LEU A 1 91 ? 29.343 -13.426 -32.345 1.00 92.25 91 LEU A C 1
ATOM 690 O O . LEU A 1 91 ? 29.903 -12.709 -33.167 1.00 92.25 91 LEU A O 1
ATOM 694 N N . GLU A 1 92 ? 30.009 -14.055 -31.379 1.00 93.50 92 GLU A N 1
ATOM 695 C CA . GLU A 1 92 ? 31.455 -13.949 -31.174 1.00 93.50 92 GLU A CA 1
ATOM 696 C C . GLU A 1 92 ? 32.223 -14.407 -32.418 1.00 93.50 92 GLU A C 1
ATOM 698 O O . GLU A 1 92 ? 33.093 -13.691 -32.914 1.00 93.50 92 GLU A O 1
ATOM 703 N N . LYS A 1 93 ? 31.829 -15.546 -33.002 1.00 93.94 93 LYS A N 1
ATOM 704 C CA . LYS A 1 93 ? 32.408 -16.035 -34.262 1.00 93.94 93 LYS A CA 1
ATOM 705 C C . LYS A 1 93 ? 32.196 -15.053 -35.417 1.00 93.94 93 LYS A C 1
ATOM 707 O O . LYS A 1 93 ? 33.123 -14.822 -36.188 1.00 93.94 93 LYS A O 1
ATOM 712 N N . ALA A 1 94 ? 31.004 -14.469 -35.540 1.00 89.56 94 ALA A N 1
ATOM 713 C CA . ALA A 1 94 ? 30.699 -13.499 -36.590 1.00 89.56 94 ALA A CA 1
ATOM 714 C C . ALA A 1 94 ? 31.512 -12.203 -36.443 1.00 89.56 94 ALA A C 1
ATOM 716 O O . ALA A 1 94 ? 31.970 -11.656 -37.445 1.00 89.56 94 ALA A O 1
ATOM 717 N N . VAL A 1 95 ? 31.726 -11.734 -35.210 1.00 88.69 95 VAL A N 1
ATOM 718 C CA . VAL A 1 95 ? 32.556 -10.556 -34.922 1.00 88.69 95 VAL A CA 1
ATOM 719 C C . VAL A 1 95 ? 34.027 -10.844 -35.229 1.00 88.69 95 VAL A C 1
ATOM 721 O O . VAL A 1 95 ? 34.653 -10.056 -35.931 1.00 88.69 95 VAL A O 1
ATOM 724 N N . LEU A 1 96 ? 34.565 -11.981 -34.776 1.00 89.75 96 LEU A N 1
ATOM 725 C CA . LEU A 1 96 ? 35.968 -12.360 -35.003 1.00 89.75 96 LEU A CA 1
ATOM 726 C C . LEU A 1 96 ? 36.296 -12.637 -36.478 1.00 89.75 96 LEU A C 1
ATOM 728 O O . LEU A 1 96 ? 37.431 -12.440 -36.903 1.00 89.75 96 LEU A O 1
ATOM 732 N N . ALA A 1 97 ? 35.322 -13.084 -37.275 1.00 90.25 97 ALA A N 1
ATOM 733 C CA . ALA A 1 97 ? 35.514 -13.330 -38.703 1.00 90.25 97 ALA A CA 1
ATOM 734 C C . ALA A 1 97 ? 35.625 -12.040 -39.545 1.00 90.25 97 ALA A C 1
ATOM 736 O O . ALA A 1 97 ? 36.063 -12.095 -40.698 1.00 90.25 97 ALA A O 1
ATOM 737 N N . GLN A 1 98 ? 35.226 -10.878 -39.013 1.00 87.00 98 GLN A N 1
ATOM 738 C CA . GLN A 1 98 ? 35.311 -9.609 -39.736 1.00 87.00 98 GLN A CA 1
ATOM 739 C C . GLN A 1 98 ? 36.736 -9.045 -39.740 1.00 87.00 98 GLN A C 1
ATOM 741 O O . GLN A 1 98 ? 37.406 -8.982 -38.719 1.00 87.00 98 GLN A O 1
ATOM 746 N N . ARG A 1 99 ? 37.181 -8.554 -40.903 1.00 86.12 99 ARG A N 1
ATOM 747 C CA . ARG A 1 99 ? 38.498 -7.907 -41.074 1.00 86.12 99 ARG A CA 1
ATOM 748 C C . ARG A 1 99 ? 38.509 -6.407 -40.763 1.00 86.12 99 ARG A C 1
ATOM 750 O O . ARG A 1 99 ? 39.579 -5.821 -40.646 1.00 86.12 99 ARG A O 1
ATOM 757 N N . SER A 1 100 ? 37.340 -5.774 -40.682 1.00 85.88 100 SER A N 1
ATOM 758 C CA . SER A 1 100 ? 37.185 -4.342 -40.408 1.00 85.88 100 SER A CA 1
ATOM 759 C C . SER A 1 100 ? 35.973 -4.110 -39.513 1.00 85.88 100 SER A C 1
ATOM 761 O O . SER A 1 100 ? 34.890 -4.613 -39.798 1.00 85.88 100 SER A O 1
ATOM 763 N N . HIS A 1 101 ? 36.158 -3.320 -38.454 1.00 82.31 101 HIS A N 1
ATOM 764 C CA . HIS A 1 101 ? 35.142 -3.037 -37.432 1.00 82.31 101 HIS A CA 1
ATOM 765 C C . HIS A 1 101 ? 34.575 -1.611 -37.509 1.00 82.31 101 HIS A C 1
ATOM 767 O O . HIS A 1 101 ? 33.711 -1.243 -36.715 1.00 82.31 101 HIS A O 1
ATOM 773 N N . LEU A 1 102 ? 35.027 -0.804 -38.478 1.00 83.94 102 LEU A N 1
ATOM 774 C CA . LEU A 1 102 ? 34.602 0.593 -38.653 1.00 83.94 102 LEU A CA 1
ATOM 775 C C . LEU A 1 102 ? 33.080 0.728 -38.804 1.00 83.94 102 LEU A C 1
ATOM 777 O O . LEU A 1 102 ? 32.489 1.684 -38.310 1.00 83.94 102 LEU A O 1
ATOM 781 N N . HIS A 1 103 ? 32.427 -0.258 -39.422 1.00 78.44 103 HIS A N 1
ATOM 782 C CA . HIS A 1 103 ? 30.979 -0.257 -39.618 1.00 78.44 103 HIS A CA 1
ATOM 783 C C . HIS A 1 103 ? 30.194 -0.218 -38.291 1.00 78.44 103 HIS A C 1
ATOM 785 O O . HIS A 1 103 ? 29.129 0.394 -38.241 1.00 78.44 103 HIS A O 1
ATOM 791 N N . PHE A 1 104 ? 30.713 -0.784 -37.191 1.00 77.69 104 PHE A N 1
ATOM 792 C CA . PHE A 1 104 ? 30.020 -0.763 -35.892 1.00 77.69 104 PHE A CA 1
ATOM 793 C C . PHE A 1 104 ? 29.865 0.651 -35.313 1.00 77.69 104 PHE A C 1
ATOM 795 O O . PHE A 1 104 ? 28.863 0.935 -34.660 1.00 77.69 104 PHE A O 1
ATOM 802 N N . ALA A 1 105 ? 30.815 1.548 -35.589 1.00 73.38 105 ALA A N 1
ATOM 803 C CA . ALA A 1 105 ? 30.790 2.921 -35.088 1.00 73.38 105 ALA A CA 1
ATOM 804 C C . ALA A 1 105 ? 29.816 3.831 -35.858 1.00 73.38 105 ALA A C 1
ATOM 806 O O . ALA A 1 105 ? 29.304 4.792 -35.292 1.00 73.38 105 ALA A O 1
ATOM 807 N N . TYR A 1 106 ? 29.533 3.520 -37.128 1.00 77.00 106 TYR A N 1
ATOM 808 C CA . TYR A 1 106 ? 28.764 4.391 -38.031 1.00 77.00 106 TYR A CA 1
ATOM 809 C C . TYR A 1 106 ? 27.429 3.791 -38.497 1.00 77.00 106 TYR A C 1
ATOM 811 O O . TYR A 1 106 ? 26.754 4.368 -39.348 1.00 77.00 106 TYR A O 1
ATOM 819 N N . THR A 1 107 ? 27.015 2.648 -37.939 1.00 78.00 107 THR A N 1
ATOM 820 C CA . THR A 1 107 ? 25.691 2.074 -38.222 1.00 78.00 107 THR A CA 1
ATOM 821 C C . THR A 1 107 ? 24.603 2.931 -37.574 1.00 78.00 107 THR A C 1
ATOM 823 O O . THR A 1 107 ? 24.568 3.079 -36.353 1.00 78.00 107 THR A O 1
ATOM 826 N N . ALA A 1 108 ? 23.679 3.469 -38.371 1.00 74.19 108 ALA A N 1
ATOM 827 C CA . ALA A 1 108 ? 22.516 4.178 -37.845 1.00 74.19 108 ALA A CA 1
ATOM 828 C C . ALA A 1 108 ? 21.694 3.257 -36.919 1.00 74.19 108 ALA A C 1
ATOM 830 O O . ALA A 1 108 ? 21.352 2.137 -37.291 1.00 74.19 108 ALA A O 1
ATOM 831 N N . GLY A 1 109 ? 21.384 3.728 -35.706 1.00 71.12 109 GLY A N 1
ATOM 832 C CA . GLY A 1 109 ? 20.634 2.961 -34.700 1.00 71.12 109 GLY A CA 1
ATOM 833 C C . GLY A 1 109 ? 21.483 2.221 -33.654 1.00 71.12 109 GLY A C 1
ATOM 834 O O . GLY A 1 109 ? 20.917 1.530 -32.813 1.00 71.12 109 GLY A O 1
ATOM 835 N N . SER A 1 110 ? 22.811 2.389 -33.649 1.00 68.69 110 SER A N 1
ATOM 836 C CA . SER A 1 110 ? 23.723 1.806 -32.644 1.00 68.69 110 SER A CA 1
ATOM 837 C C . SER A 1 110 ? 23.809 2.585 -31.318 1.00 68.69 110 SER A C 1
ATOM 839 O O . SER A 1 110 ? 24.530 2.177 -30.406 1.00 68.69 110 SER A O 1
ATOM 841 N N . ILE A 1 111 ? 23.069 3.691 -31.172 1.00 80.06 111 ILE A N 1
ATOM 842 C CA . ILE A 1 111 ? 23.050 4.494 -29.942 1.00 80.06 111 ILE A CA 1
ATOM 843 C C . ILE A 1 111 ? 22.211 3.770 -28.886 1.00 80.06 111 ILE A C 1
ATOM 845 O O . ILE A 1 111 ? 20.981 3.743 -28.952 1.00 80.06 111 ILE A O 1
ATOM 849 N N . TRP A 1 112 ? 22.879 3.199 -27.888 1.00 80.94 112 TRP A N 1
ATOM 850 C CA . TRP A 1 112 ? 22.219 2.592 -26.739 1.00 80.94 112 TRP A CA 1
ATOM 851 C C . TRP A 1 112 ? 21.993 3.618 -25.627 1.00 80.94 112 TRP A C 1
ATOM 853 O O . TRP A 1 112 ? 22.874 4.413 -25.306 1.00 80.94 112 TRP A O 1
ATOM 863 N N . HIS A 1 113 ? 20.825 3.562 -24.993 1.00 82.62 113 HIS A N 1
ATOM 864 C CA . HIS A 1 113 ? 20.519 4.347 -23.804 1.00 82.62 113 HIS A CA 1
ATOM 865 C C . HIS A 1 113 ? 19.848 3.467 -22.747 1.00 82.62 113 HIS A C 1
ATOM 867 O O . HIS A 1 113 ? 18.986 2.632 -23.047 1.00 82.62 113 HIS A O 1
ATOM 873 N N . THR A 1 114 ? 20.205 3.671 -21.479 1.00 84.81 114 THR A N 1
ATOM 874 C CA . THR A 1 114 ? 19.459 3.074 -20.370 1.00 84.81 114 THR A CA 1
ATOM 875 C C . THR A 1 114 ? 18.041 3.639 -20.352 1.00 84.81 114 THR A C 1
ATOM 877 O O . THR A 1 114 ? 17.807 4.825 -20.586 1.00 84.81 114 THR A O 1
ATOM 880 N N . ARG A 1 115 ? 17.050 2.799 -20.041 1.00 82.12 115 ARG A N 1
ATOM 881 C CA . ARG A 1 115 ? 15.724 3.293 -19.653 1.00 82.12 115 ARG A CA 1
ATOM 882 C C . ARG A 1 115 ? 15.754 3.627 -18.167 1.00 82.12 115 ARG A C 1
ATOM 884 O O . ARG A 1 115 ? 15.406 2.787 -17.343 1.00 82.12 115 ARG A O 1
ATOM 891 N N . PHE A 1 116 ? 16.184 4.838 -17.833 1.00 80.38 116 PHE A N 1
ATOM 892 C CA . PHE A 1 116 ? 16.064 5.358 -16.477 1.00 80.38 116 PHE A CA 1
ATOM 893 C C . PHE A 1 116 ? 14.663 5.949 -16.292 1.00 80.38 116 PHE A C 1
ATOM 895 O O . PHE A 1 116 ? 14.299 6.916 -16.961 1.00 80.38 116 PHE A O 1
ATOM 902 N N . ARG A 1 117 ? 13.844 5.343 -15.427 1.00 82.19 117 ARG A N 1
ATOM 903 C CA . ARG A 1 117 ? 12.555 5.918 -15.026 1.00 82.19 117 ARG A CA 1
ATOM 904 C C . ARG A 1 117 ? 12.738 6.541 -13.652 1.00 82.19 117 ARG A C 1
ATOM 906 O O . ARG A 1 117 ? 13.036 5.833 -12.699 1.00 82.19 117 ARG A O 1
ATOM 913 N N . ILE A 1 118 ? 12.578 7.856 -13.574 1.00 83.75 118 ILE A N 1
ATOM 914 C CA . ILE A 1 118 ? 12.507 8.566 -12.299 1.00 83.75 118 ILE A CA 1
ATOM 915 C C . ILE A 1 118 ? 11.048 8.537 -11.877 1.00 83.75 118 ILE A C 1
ATOM 917 O O . ILE A 1 118 ? 10.217 9.212 -12.489 1.00 83.75 118 ILE A O 1
ATOM 921 N N . GLU A 1 119 ? 10.742 7.740 -10.863 1.00 82.19 119 GLU A N 1
ATOM 922 C CA . GLU A 1 119 ? 9.451 7.818 -10.193 1.00 82.19 119 GLU A CA 1
ATOM 923 C C . GLU A 1 119 ? 9.361 9.148 -9.439 1.00 82.19 119 GLU A C 1
ATOM 925 O O . GLU A 1 119 ? 10.334 9.641 -8.868 1.00 82.19 119 GLU A O 1
ATOM 930 N N . LYS A 1 120 ? 8.199 9.789 -9.531 1.00 84.00 120 LYS A N 1
ATOM 931 C CA . LYS A 1 120 ? 7.906 11.075 -8.899 1.00 84.00 120 LYS A CA 1
ATOM 932 C C . LYS A 1 120 ? 6.537 10.970 -8.252 1.00 84.00 120 LYS A C 1
ATOM 934 O O . LYS A 1 120 ? 5.698 10.219 -8.733 1.00 84.00 120 LYS A O 1
ATOM 939 N N . SER A 1 121 ? 6.292 11.811 -7.250 1.00 83.69 121 SER A N 1
ATOM 940 C CA . SER A 1 121 ? 5.012 11.871 -6.533 1.00 83.69 121 SER A CA 1
ATOM 941 C C . SER A 1 121 ? 4.703 10.580 -5.763 1.00 83.69 121 SER A C 1
ATOM 943 O O . SER A 1 121 ? 3.701 9.939 -6.019 1.00 83.69 121 SER A O 1
ATOM 945 N N . HIS A 1 122 ? 5.540 10.220 -4.788 1.00 83.75 122 HIS A N 1
ATOM 946 C CA . HIS A 1 122 ? 5.338 9.020 -3.953 1.00 83.75 122 HIS A CA 1
ATOM 947 C C . HIS A 1 122 ? 4.225 9.153 -2.899 1.00 83.75 122 HIS A C 1
ATOM 949 O O . HIS A 1 122 ? 3.891 8.189 -2.226 1.00 83.75 122 HIS A O 1
ATOM 955 N N . PHE A 1 123 ? 3.684 10.359 -2.715 1.00 83.81 123 PHE A N 1
ATOM 956 C CA . PHE A 1 123 ? 2.632 10.649 -1.743 1.00 83.81 123 PHE A CA 1
ATOM 957 C C . PHE A 1 123 ? 1.388 11.125 -2.491 1.00 83.81 123 PHE A C 1
ATOM 959 O O . PHE A 1 123 ? 1.143 12.328 -2.624 1.00 83.81 123 PHE A O 1
ATOM 966 N N . ILE A 1 124 ? 0.643 10.173 -3.049 1.00 85.69 124 ILE A N 1
ATOM 967 C CA . ILE A 1 124 ? -0.637 10.407 -3.721 1.00 85.69 124 ILE A CA 1
ATOM 968 C C . ILE A 1 124 ? -1.711 9.648 -2.947 1.00 85.69 124 ILE A C 1
ATOM 970 O O . ILE A 1 124 ? -1.461 8.568 -2.428 1.00 85.69 124 ILE A O 1
ATOM 974 N N . TYR A 1 125 ? -2.918 10.210 -2.893 1.00 80.56 125 TYR A N 1
ATOM 975 C CA . TYR A 1 125 ? -4.065 9.588 -2.229 1.00 80.56 125 TYR A CA 1
ATOM 976 C C . TYR A 1 125 ? -4.342 8.151 -2.715 1.00 80.56 125 TYR A C 1
ATOM 978 O O . TYR A 1 125 ? -4.691 7.298 -1.913 1.00 80.56 125 TYR A O 1
ATOM 986 N N . GLY A 1 126 ? -4.135 7.866 -4.007 1.00 82.75 126 GLY A N 1
ATOM 987 C CA . GLY A 1 126 ? -4.327 6.528 -4.580 1.00 82.75 126 GLY A CA 1
ATOM 988 C C . GLY A 1 126 ? -3.306 5.478 -4.130 1.00 82.75 126 GLY A 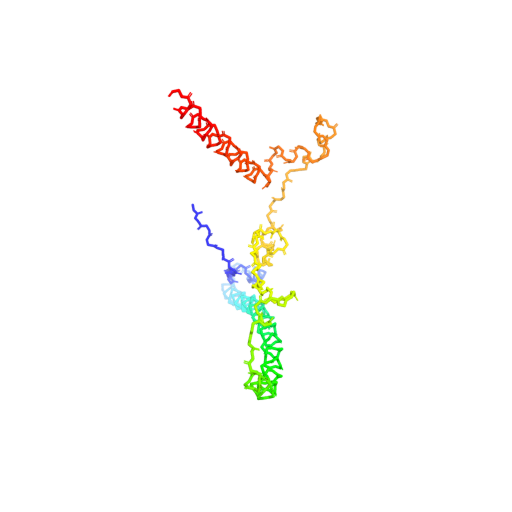C 1
ATOM 989 O O . GLY A 1 126 ? -3.605 4.294 -4.206 1.00 82.75 126 GLY A O 1
ATOM 990 N N . ASP A 1 127 ? -2.148 5.906 -3.623 1.00 85.06 127 ASP A N 1
ATOM 991 C CA . ASP A 1 127 ? -1.098 5.014 -3.115 1.00 85.06 127 ASP A CA 1
ATOM 992 C C . ASP A 1 127 ? -1.160 4.890 -1.581 1.00 85.06 127 ASP A C 1
ATOM 994 O O . ASP A 1 127 ? -0.256 4.334 -0.953 1.00 85.06 127 ASP A O 1
ATOM 998 N N . LEU A 1 128 ? -2.196 5.459 -0.952 1.00 84.94 128 LEU A N 1
ATOM 999 C CA . LEU A 1 128 ? -2.326 5.470 0.496 1.00 84.94 128 LEU A CA 1
ATOM 1000 C C . LEU A 1 128 ? -2.637 4.052 1.007 1.00 84.94 128 LEU A C 1
ATOM 1002 O O . LEU A 1 128 ? -3.617 3.448 0.566 1.00 84.94 128 LEU A O 1
ATOM 1006 N N . PRO A 1 129 ? -1.849 3.510 1.952 1.00 85.38 129 PRO A N 1
ATOM 1007 C CA . PRO A 1 129 ? -2.134 2.211 2.544 1.00 85.38 129 PRO A CA 1
ATOM 1008 C C . PRO A 1 129 ? -3.506 2.168 3.225 1.00 85.38 129 PRO A C 1
ATOM 1010 O O . PRO A 1 129 ? -3.895 3.135 3.883 1.00 85.38 129 PRO A O 1
ATOM 1013 N N . LYS A 1 130 ? -4.182 1.015 3.139 1.00 81.00 130 LYS A N 1
ATOM 1014 C CA . LYS A 1 130 ? -5.521 0.793 3.714 1.00 81.00 130 LYS A CA 1
ATOM 1015 C C . LYS A 1 130 ? -5.611 1.177 5.190 1.00 81.00 130 LYS A C 1
ATOM 1017 O O . LYS A 1 130 ? -6.430 2.014 5.522 1.00 81.00 130 LYS A O 1
ATOM 1022 N N . PHE A 1 131 ? -4.662 0.736 6.019 1.00 78.62 131 PHE A N 1
ATOM 1023 C CA . PHE A 1 131 ? -4.642 1.085 7.447 1.00 78.62 131 PHE A CA 1
ATOM 1024 C C . PHE A 1 131 ? -4.636 2.602 7.728 1.00 78.62 131 PHE A C 1
ATOM 1026 O O . PHE A 1 131 ? -5.124 3.048 8.763 1.00 78.62 131 PHE A O 1
ATOM 1033 N N . ILE A 1 132 ? -4.070 3.417 6.825 1.00 85.19 132 ILE A N 1
ATOM 1034 C CA . ILE A 1 132 ? -4.150 4.879 6.941 1.00 85.19 132 ILE A CA 1
ATOM 1035 C C . ILE A 1 132 ? -5.502 5.368 6.421 1.00 85.19 132 ILE A C 1
ATOM 1037 O O . ILE A 1 132 ? -6.083 6.265 7.028 1.00 85.19 132 ILE A O 1
ATOM 1041 N N . MET A 1 133 ? -6.002 4.790 5.327 1.00 86.62 133 MET A N 1
ATOM 1042 C CA . MET A 1 133 ? -7.317 5.113 4.772 1.00 86.62 133 MET A CA 1
ATOM 1043 C C . MET A 1 133 ? -8.439 4.889 5.787 1.00 86.62 133 MET A C 1
ATOM 1045 O O . MET A 1 133 ? -9.244 5.790 5.976 1.00 86.62 133 MET A O 1
ATOM 1049 N N . ASP A 1 134 ? -8.435 3.768 6.505 1.00 84.38 134 ASP A N 1
ATOM 1050 C CA . ASP A 1 134 ? -9.471 3.443 7.490 1.00 84.38 134 ASP A CA 1
ATOM 1051 C C . ASP A 1 134 ? -9.510 4.514 8.594 1.00 84.38 134 ASP A C 1
ATOM 1053 O O . ASP A 1 134 ? -10.545 5.120 8.871 1.00 84.38 134 ASP A O 1
ATOM 1057 N N . SER A 1 135 ? -8.338 4.877 9.133 1.00 84.12 135 SER A N 1
ATOM 1058 C CA . SER A 1 135 ? -8.231 5.973 10.107 1.00 84.12 135 SER A CA 1
ATOM 1059 C C . SER A 1 135 ? -8.608 7.345 9.530 1.00 84.12 135 SER A C 1
ATOM 1061 O O . SER A 1 135 ? -9.080 8.222 10.254 1.00 84.12 135 SER A O 1
ATOM 1063 N N . TYR A 1 136 ? -8.386 7.558 8.231 1.00 87.25 136 TYR A N 1
ATOM 1064 C CA . TYR A 1 136 ? -8.744 8.790 7.535 1.00 87.25 136 TYR A CA 1
ATOM 1065 C C . TYR A 1 136 ? -10.259 8.902 7.330 1.00 87.25 136 TYR A C 1
ATOM 1067 O O . TYR A 1 136 ? -10.804 9.999 7.448 1.00 87.25 136 TYR A O 1
ATOM 1075 N N . GLU A 1 137 ? -10.942 7.793 7.059 1.00 88.75 137 GLU A N 1
ATOM 1076 C CA . GLU A 1 137 ? -12.398 7.728 6.912 1.00 88.75 137 GLU A CA 1
ATOM 1077 C C . GLU A 1 137 ? -13.126 7.940 8.246 1.00 88.75 137 GLU A C 1
ATOM 1079 O O . GLU A 1 137 ? -14.159 8.611 8.279 1.00 88.75 137 GLU A O 1
ATOM 1084 N N . ASP A 1 138 ? -12.538 7.476 9.352 1.00 87.44 138 ASP A N 1
ATOM 1085 C CA . ASP A 1 138 ? -13.027 7.740 10.712 1.00 87.44 138 ASP A CA 1
ATOM 1086 C C . ASP A 1 138 ? -12.853 9.210 11.141 1.00 87.44 138 ASP A C 1
ATOM 1088 O O . ASP A 1 138 ? -13.505 9.697 12.076 1.00 87.44 138 ASP A O 1
ATOM 1092 N N . CYS A 1 139 ? -11.963 9.955 10.477 1.00 88.88 139 CYS A N 1
ATOM 1093 C CA . CYS A 1 139 ? -11.737 11.359 10.789 1.00 88.88 139 CYS A CA 1
ATOM 1094 C C . CYS A 1 139 ? -12.928 12.233 10.376 1.00 88.88 139 CYS A C 1
ATOM 1096 O O . CYS A 1 139 ? -13.642 12.001 9.402 1.00 88.88 139 CYS A O 1
ATOM 1098 N N . ARG A 1 140 ? -13.113 13.345 11.099 1.00 93.00 140 ARG A N 1
ATOM 1099 C CA . ARG A 1 140 ? -14.147 14.324 10.748 1.00 93.00 140 ARG A CA 1
ATOM 1100 C C . ARG A 1 140 ? -13.826 14.974 9.405 1.00 93.00 140 ARG A C 1
ATOM 1102 O O . ARG A 1 140 ? -12.819 15.668 9.269 1.00 93.00 140 ARG A O 1
ATOM 1109 N N . GLY A 1 141 ? -14.732 14.798 8.449 1.00 90.06 141 GLY A N 1
ATOM 1110 C CA . GLY A 1 141 ? -14.664 15.471 7.158 1.00 90.06 141 GLY A CA 1
ATOM 1111 C C . GLY A 1 141 ? -14.738 17.002 7.276 1.00 90.06 141 GLY A C 1
ATOM 1112 O O . GLY A 1 141 ? -15.183 17.542 8.297 1.00 90.06 141 GLY A O 1
ATOM 1113 N N . PRO A 1 142 ? -14.318 17.728 6.224 1.00 91.38 142 PRO A N 1
ATOM 1114 C CA . PRO A 1 142 ? -14.376 19.181 6.217 1.00 91.38 142 PRO A CA 1
ATOM 1115 C C . PRO A 1 142 ? -15.832 19.674 6.291 1.00 91.38 142 PRO A C 1
ATOM 1117 O O . PRO A 1 142 ? -16.754 18.979 5.849 1.00 91.38 142 PRO A O 1
ATOM 1120 N N . PRO A 1 143 ? -16.066 20.899 6.796 1.00 92.94 143 PRO A N 1
ATOM 1121 C CA . PRO A 1 143 ? -17.385 21.515 6.739 1.00 92.94 143 PRO A CA 1
ATOM 1122 C C . PRO A 1 143 ? -17.910 21.554 5.296 1.00 92.94 143 PRO A C 1
ATOM 1124 O O . PRO A 1 143 ? -17.136 21.667 4.343 1.00 92.94 143 PRO A O 1
ATOM 1127 N N . ARG A 1 144 ? -19.237 21.512 5.119 1.00 92.06 144 ARG A N 1
ATOM 1128 C CA . ARG A 1 144 ? -19.903 21.508 3.799 1.00 92.06 144 ARG A CA 1
ATOM 1129 C C . ARG A 1 144 ? -19.875 22.889 3.120 1.00 92.06 144 ARG A C 1
ATOM 1131 O O . ARG A 1 144 ? -20.911 23.442 2.762 1.00 92.06 144 ARG A O 1
ATOM 1138 N N . LEU A 1 145 ? -18.679 23.448 2.931 1.00 92.62 145 LEU A N 1
ATOM 1139 C CA . LEU A 1 145 ? -18.439 24.769 2.335 1.00 92.62 145 LEU A CA 1
ATOM 1140 C C . LEU A 1 145 ? -18.835 24.844 0.857 1.00 92.62 145 LEU A C 1
ATOM 1142 O O . LEU A 1 145 ? -19.046 25.935 0.346 1.00 92.62 145 LEU A O 1
ATOM 1146 N N . GLN A 1 146 ? -19.024 23.694 0.205 1.00 90.00 146 GLN A N 1
ATOM 1147 C CA . GLN A 1 146 ? -19.547 23.592 -1.161 1.00 90.00 146 GLN A CA 1
ATOM 1148 C C . GLN A 1 146 ? -20.912 24.284 -1.327 1.00 90.00 146 GLN A C 1
ATOM 1150 O O . GLN A 1 146 ? -21.244 24.782 -2.398 1.00 90.00 146 GLN A O 1
ATOM 1155 N N . LEU A 1 147 ? -21.702 24.371 -0.250 1.00 92.62 147 LEU A N 1
ATOM 1156 C CA . LEU A 1 147 ? -22.986 25.079 -0.241 1.00 92.62 147 LEU A CA 1
ATOM 1157 C C . LEU A 1 147 ? -22.833 26.599 -0.431 1.00 92.62 147 LEU A C 1
ATOM 1159 O O . LEU A 1 147 ? -23.786 27.269 -0.835 1.00 92.62 147 LEU A O 1
ATOM 1163 N N . LEU A 1 148 ? -21.651 27.140 -0.125 1.00 93.00 148 LEU A N 1
ATOM 1164 C CA . LEU A 1 148 ? -21.331 28.561 -0.234 1.00 93.00 148 LEU A CA 1
ATOM 1165 C C . LEU A 1 148 ? -20.675 28.920 -1.570 1.00 93.00 148 LEU A C 1
ATOM 1167 O O . LEU A 1 148 ? -20.667 30.097 -1.917 1.00 93.00 148 LEU A O 1
ATOM 1171 N N . ASP A 1 149 ? -20.211 27.936 -2.347 1.00 92.81 149 ASP A N 1
ATOM 1172 C CA . ASP A 1 149 ? -19.517 28.170 -3.622 1.00 92.81 149 ASP A CA 1
ATOM 1173 C C . ASP A 1 149 ? -20.362 28.995 -4.606 1.00 92.81 149 ASP A C 1
ATOM 1175 O O . ASP A 1 149 ? -19.829 29.775 -5.389 1.00 92.81 149 ASP A O 1
ATOM 1179 N N . ARG A 1 150 ? -21.697 28.885 -4.537 1.00 91.56 150 ARG A N 1
ATOM 1180 C CA . ARG A 1 150 ? -22.627 29.676 -5.364 1.00 91.56 150 ARG A CA 1
ATOM 1181 C C . ARG A 1 150 ? -22.553 31.188 -5.120 1.00 91.56 150 ARG A C 1
ATOM 1183 O O . ARG A 1 150 ? -23.032 31.957 -5.945 1.00 91.56 150 ARG A O 1
ATOM 1190 N N . PHE A 1 151 ? -22.022 31.600 -3.973 1.00 90.44 151 PHE A N 1
ATOM 1191 C CA . PHE A 1 151 ? -21.862 33.000 -3.587 1.00 90.44 151 PHE A CA 1
ATOM 1192 C C . PHE A 1 151 ? -20.4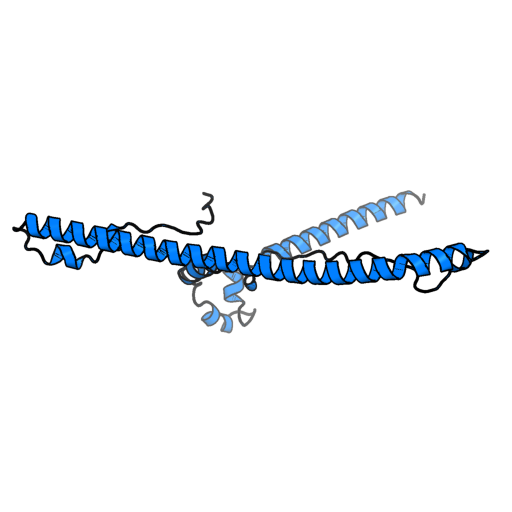14 33.482 -3.718 1.00 90.44 151 PHE A C 1
ATOM 1194 O O . PHE A 1 151 ? -20.143 34.657 -3.480 1.00 90.44 151 PHE A O 1
ATOM 1201 N N . ASP A 1 152 ? -19.481 32.597 -4.073 1.00 90.75 152 ASP A N 1
ATOM 1202 C CA . ASP A 1 152 ? -18.072 32.938 -4.220 1.00 90.75 152 ASP A CA 1
ATOM 1203 C C . ASP A 1 152 ? -17.728 33.210 -5.696 1.00 90.75 152 ASP A C 1
ATOM 1205 O O . ASP A 1 152 ? -18.124 32.446 -6.580 1.00 90.75 152 ASP A O 1
ATOM 1209 N N . PRO A 1 153 ? -16.951 34.269 -5.996 1.00 91.50 153 PRO A N 1
ATOM 1210 C CA . PRO A 1 153 ? -16.579 34.604 -7.372 1.00 91.50 153 PRO A CA 1
ATOM 1211 C C . PRO A 1 153 ? -15.683 33.548 -8.041 1.00 91.50 153 PRO A C 1
ATOM 1213 O O . PRO A 1 153 ? -15.546 33.547 -9.261 1.00 91.50 153 PRO A O 1
ATOM 1216 N N . GLY A 1 154 ? -15.050 32.664 -7.264 1.00 86.94 154 GLY A N 1
ATOM 1217 C CA . GLY A 1 154 ? -14.186 31.588 -7.747 1.00 86.94 154 GLY A CA 1
ATOM 1218 C C . GLY A 1 154 ? -14.926 30.331 -8.213 1.00 86.94 154 GLY A C 1
ATOM 1219 O O . GLY A 1 154 ? -14.278 29.438 -8.760 1.00 86.94 154 GLY A O 1
ATOM 1220 N N . GLY A 1 155 ? -16.247 30.252 -8.024 1.00 89.75 155 GLY A N 1
ATOM 1221 C CA . GLY A 1 155 ? -17.074 29.139 -8.490 1.00 89.75 155 GLY A CA 1
ATOM 1222 C C . GLY A 1 155 ? -16.916 27.834 -7.689 1.00 89.75 155 GLY A C 1
ATOM 1223 O O . GLY A 1 155 ? -16.417 27.837 -6.566 1.00 89.75 155 GLY A O 1
ATOM 1224 N N . PRO A 1 156 ? -17.356 26.688 -8.241 1.00 91.00 156 PRO A N 1
ATOM 1225 C CA . PRO A 1 156 ? -17.377 25.411 -7.526 1.00 91.00 156 PRO A CA 1
ATOM 1226 C C . PRO A 1 156 ? -16.011 24.988 -6.958 1.00 91.00 156 PRO A C 1
ATOM 1228 O O . PRO A 1 156 ? -14.994 24.964 -7.654 1.00 91.00 156 PRO A O 1
ATOM 1231 N N . GLY A 1 157 ? -15.999 24.604 -5.684 1.00 88.19 157 GLY A N 1
ATOM 1232 C CA . GLY A 1 157 ? -14.832 24.180 -4.917 1.00 88.19 157 GLY A CA 1
ATOM 1233 C C . GLY A 1 157 ? -13.935 25.315 -4.419 1.00 88.19 157 GLY A C 1
ATOM 1234 O O . GLY A 1 157 ? -12.908 25.030 -3.793 1.00 88.19 157 GLY A O 1
ATOM 1235 N N . SER A 1 158 ? -14.263 26.583 -4.680 1.00 92.38 158 SER A N 1
ATOM 1236 C CA . SER A 1 158 ? -13.428 27.712 -4.265 1.00 92.38 158 SER A CA 1
ATOM 1237 C C . SER A 1 158 ? -13.464 27.930 -2.753 1.00 92.38 158 SER A C 1
ATOM 1239 O O . SER A 1 158 ? -12.407 28.137 -2.151 1.00 92.38 158 SER A O 1
ATOM 1241 N N . CYS A 1 159 ? -14.630 27.810 -2.106 1.00 93.00 159 CYS A N 1
ATOM 1242 C CA . CYS A 1 159 ? -14.748 27.994 -0.662 1.00 93.00 159 CYS A CA 1
ATOM 1243 C C . CYS A 1 159 ? -13.970 26.912 0.091 1.00 93.00 159 CYS A C 1
ATOM 1245 O O . CYS A 1 159 ? -13.287 27.209 1.072 1.00 93.00 159 CYS A O 1
ATOM 1247 N N . LEU A 1 160 ? -14.003 25.667 -0.399 1.00 92.62 160 LEU A N 1
ATOM 1248 C CA . LEU A 1 160 ? -13.235 24.578 0.202 1.00 92.62 160 LEU A CA 1
ATOM 1249 C C . LEU A 1 160 ? -11.724 24.780 0.027 1.00 92.62 160 LEU A C 1
ATOM 1251 O O . LEU A 1 160 ? -10.987 24.588 0.987 1.00 92.62 160 LEU A O 1
ATOM 1255 N N . LYS A 1 161 ? -11.262 25.241 -1.144 1.00 92.94 161 LYS A N 1
ATOM 1256 C CA . LYS A 1 161 ? -9.840 25.568 -1.368 1.00 92.94 161 LYS A CA 1
ATOM 1257 C C . LYS A 1 161 ? -9.345 26.696 -0.459 1.00 92.94 161 LYS A C 1
ATOM 1259 O O . LYS A 1 161 ? -8.205 26.653 -0.012 1.00 92.94 161 LYS A O 1
ATOM 1264 N N . ARG A 1 162 ? -10.181 27.696 -0.154 1.00 91.31 162 ARG A N 1
ATOM 1265 C CA . ARG A 1 162 ? -9.828 28.753 0.816 1.00 91.31 162 ARG A CA 1
ATOM 1266 C C . ARG A 1 162 ? -9.683 28.213 2.240 1.00 91.31 162 ARG A C 1
ATOM 1268 O O . ARG A 1 162 ? -8.895 28.756 3.005 1.00 91.31 162 ARG A O 1
ATOM 1275 N N . TYR A 1 163 ? -10.434 27.168 2.589 1.00 93.50 163 TYR A N 1
ATOM 1276 C CA . TYR A 1 163 ? -10.319 26.489 3.878 1.00 93.50 163 TYR A CA 1
ATOM 1277 C C . TYR A 1 163 ? -9.100 25.559 3.936 1.00 93.50 163 TYR A C 1
ATOM 1279 O O . TYR A 1 163 ? -8.327 25.612 4.888 1.00 93.50 163 TYR A O 1
ATOM 1287 N N . SER A 1 164 ? -8.912 24.717 2.917 1.00 93.06 164 SER A N 1
ATOM 1288 C CA . SER A 1 164 ? -7.770 23.814 2.796 1.00 93.06 164 SER A CA 1
ATOM 1289 C C . SER A 1 164 ? -7.466 23.519 1.326 1.00 93.06 164 SER A C 1
ATOM 1291 O O . SER A 1 164 ? -8.305 22.986 0.599 1.00 93.06 164 SER A O 1
ATOM 1293 N N . ASP A 1 165 ? -6.251 23.849 0.883 1.00 92.31 165 ASP A N 1
ATOM 1294 C CA . ASP A 1 165 ? -5.779 23.588 -0.479 1.00 92.31 165 ASP A CA 1
ATOM 1295 C C . ASP A 1 165 ? -4.520 22.699 -0.472 1.00 92.31 165 ASP A C 1
ATOM 1297 O O . ASP A 1 165 ? -3.406 23.200 -0.272 1.00 92.31 165 ASP A O 1
ATOM 1301 N N . PRO A 1 166 ? -4.654 21.394 -0.779 1.00 89.44 166 PRO A N 1
ATOM 1302 C CA . PRO A 1 166 ? -3.528 20.458 -0.847 1.00 89.44 166 PRO A CA 1
ATOM 1303 C C . PRO A 1 166 ? -2.468 20.822 -1.898 1.00 89.44 166 PRO A C 1
ATOM 1305 O O . PRO A 1 166 ? -1.332 20.351 -1.840 1.00 89.44 166 PRO A O 1
ATOM 1308 N N . SER A 1 167 ? -2.820 21.646 -2.887 1.00 89.31 167 SER A N 1
ATOM 1309 C CA . SER A 1 167 ? -1.922 22.046 -3.973 1.00 89.31 167 SER A CA 1
ATOM 1310 C C . SER A 1 167 ? -1.169 23.351 -3.703 1.00 89.31 167 SER A C 1
ATOM 1312 O O . SER A 1 167 ? -0.289 23.713 -4.488 1.00 89.31 167 SER A O 1
ATOM 1314 N N . PHE A 1 168 ? -1.440 24.019 -2.575 1.00 91.69 168 PHE A N 1
ATOM 1315 C CA . PHE A 1 168 ? -0.789 25.271 -2.187 1.00 91.69 168 PHE A CA 1
ATOM 1316 C C . PHE A 1 168 ? 0.742 25.169 -2.207 1.00 91.69 168 PHE A C 1
ATOM 1318 O O . PHE A 1 168 ? 1.400 25.945 -2.898 1.00 91.69 168 PHE A O 1
ATOM 1325 N N . PHE A 1 169 ? 1.316 24.170 -1.528 1.00 90.00 169 PHE A N 1
ATOM 1326 C CA . PHE A 1 169 ? 2.772 24.013 -1.433 1.00 90.00 169 PHE A CA 1
ATOM 1327 C C . PHE A 1 169 ? 3.434 23.737 -2.782 1.00 90.00 169 PHE A C 1
ATOM 1329 O O . PHE A 1 169 ? 4.515 24.257 -3.051 1.00 90.00 169 PHE A O 1
ATOM 1336 N N . LYS A 1 170 ? 2.772 22.967 -3.657 1.00 88.94 170 LYS A N 1
ATOM 1337 C CA . LYS A 1 170 ? 3.282 22.715 -5.012 1.00 88.94 170 LYS A CA 1
ATOM 1338 C C . LYS A 1 170 ? 3.387 24.021 -5.804 1.00 88.94 170 LYS A C 1
ATOM 1340 O O . LYS A 1 170 ? 4.416 24.254 -6.428 1.00 88.94 170 LYS A O 1
ATOM 1345 N N . ARG A 1 171 ? 2.366 24.887 -5.727 1.00 89.44 171 ARG A N 1
ATOM 1346 C CA . ARG A 1 171 ? 2.360 26.191 -6.416 1.00 89.44 171 ARG A CA 1
ATOM 1347 C C . ARG A 1 171 ? 3.331 27.200 -5.800 1.00 89.44 171 ARG A C 1
ATOM 1349 O O . ARG A 1 171 ? 4.025 27.897 -6.529 1.00 89.44 171 ARG A O 1
ATOM 1356 N N . ALA A 1 172 ? 3.399 27.275 -4.472 1.00 89.44 172 ALA A N 1
ATOM 1357 C CA . ALA A 1 172 ? 4.328 28.170 -3.785 1.00 89.44 172 ALA A CA 1
ATOM 1358 C C . ALA A 1 172 ? 5.788 27.800 -4.095 1.00 89.44 172 ALA A C 1
ATOM 1360 O O . ALA A 1 172 ? 6.610 28.668 -4.381 1.00 89.44 172 ALA 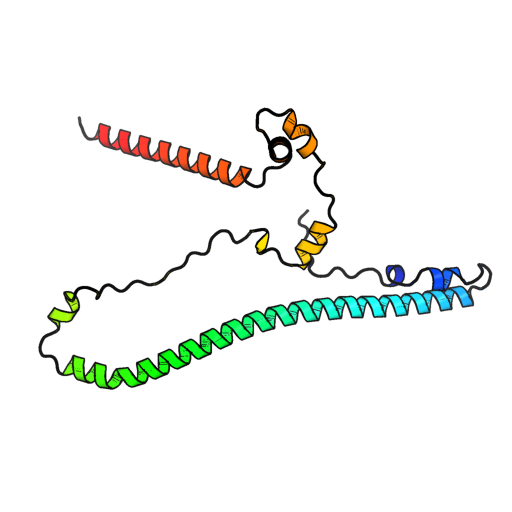A O 1
ATOM 1361 N N . SER A 1 173 ? 6.098 26.499 -4.113 1.00 85.81 173 SER A N 1
ATOM 1362 C CA . SER A 1 173 ? 7.433 26.010 -4.455 1.00 85.81 173 SER A CA 1
ATOM 1363 C C . SER A 1 173 ? 7.802 26.257 -5.919 1.00 85.81 173 SER A C 1
ATOM 1365 O O . SER A 1 173 ? 8.966 26.550 -6.189 1.00 85.81 173 SER A O 1
ATOM 1367 N N . SER A 1 174 ? 6.861 26.125 -6.863 1.00 84.94 174 SER A N 1
ATOM 1368 C CA . SER A 1 174 ? 7.142 26.418 -8.273 1.00 84.94 174 SER A CA 1
ATOM 1369 C C . SER A 1 174 ? 7.394 27.909 -8.486 1.00 84.94 174 SER A C 1
ATOM 1371 O O . SER A 1 174 ? 8.392 28.261 -9.100 1.00 84.94 174 SER A O 1
ATOM 1373 N N . ALA A 1 175 ? 6.575 28.776 -7.881 1.00 80.56 175 ALA A N 1
ATOM 1374 C CA . ALA A 1 175 ? 6.757 30.225 -7.959 1.00 80.56 175 ALA A CA 1
ATOM 1375 C C . ALA A 1 175 ? 8.116 30.675 -7.389 1.00 80.56 175 ALA A C 1
ATOM 1377 O O . ALA A 1 175 ? 8.821 31.462 -8.013 1.00 80.56 175 ALA A O 1
ATOM 1378 N N . ALA A 1 176 ? 8.536 30.114 -6.250 1.00 77.12 176 ALA A N 1
ATOM 1379 C CA . ALA A 1 176 ? 9.853 30.393 -5.675 1.00 77.12 176 ALA A CA 1
ATOM 1380 C C . ALA A 1 176 ? 11.014 29.921 -6.578 1.00 77.12 176 ALA A C 1
ATOM 1382 O O . ALA A 1 176 ? 12.048 30.585 -6.664 1.00 77.12 176 ALA A O 1
ATOM 1383 N N . CYS A 1 177 ? 10.855 28.790 -7.276 1.00 69.44 177 CYS A N 1
ATOM 1384 C CA . CYS A 1 177 ? 11.827 28.335 -8.275 1.00 69.44 177 CYS A CA 1
ATOM 1385 C C . CYS A 1 177 ? 11.888 29.264 -9.492 1.00 69.44 177 CYS A C 1
ATOM 1387 O O . CYS A 1 177 ? 12.986 29.552 -9.972 1.00 69.44 177 CYS A O 1
ATOM 1389 N N . ASP A 1 178 ? 10.745 29.757 -9.967 1.00 71.50 178 ASP A N 1
ATOM 1390 C CA . ASP A 1 178 ? 10.678 30.672 -11.108 1.00 71.50 178 ASP A CA 1
ATOM 1391 C C . ASP A 1 178 ? 11.352 32.020 -10.780 1.00 71.50 178 ASP A C 1
ATOM 1393 O O . ASP A 1 178 ? 12.116 32.552 -11.590 1.00 71.50 178 ASP A O 1
ATOM 1397 N N . GLU A 1 179 ? 11.185 32.535 -9.557 1.00 65.06 179 GLU A N 1
ATOM 1398 C CA . GLU A 1 179 ? 11.890 33.737 -9.086 1.00 65.06 179 GLU A CA 1
ATOM 1399 C C . GLU A 1 179 ? 13.409 33.519 -8.921 1.00 65.06 179 GLU A C 1
ATOM 1401 O O . GLU A 1 179 ? 14.218 34.383 -9.287 1.00 65.06 179 GLU A O 1
ATOM 1406 N N . ALA A 1 180 ? 13.838 32.345 -8.448 1.00 61.19 180 ALA A N 1
ATOM 1407 C CA . ALA A 1 180 ? 15.256 31.979 -8.360 1.00 61.19 180 ALA A CA 1
ATOM 1408 C C . ALA A 1 180 ? 15.920 31.821 -9.749 1.00 61.19 180 ALA A C 1
ATOM 1410 O O . ALA A 1 180 ? 17.087 32.175 -9.950 1.00 61.19 180 ALA A O 1
ATOM 1411 N N . GLN A 1 181 ? 15.178 31.341 -10.750 1.00 58.44 181 GLN A N 1
ATOM 1412 C CA . GLN A 1 181 ? 15.646 31.266 -12.140 1.00 58.44 181 GLN A CA 1
ATOM 1413 C C . GLN A 1 181 ? 15.662 32.645 -12.823 1.00 58.44 181 GLN A C 1
ATOM 1415 O O . GLN A 1 181 ? 16.571 32.964 -13.598 1.00 58.44 181 GLN A O 1
ATOM 1420 N N . ALA A 1 182 ? 14.712 33.522 -12.491 1.00 58.91 182 ALA A N 1
ATOM 1421 C CA . ALA A 1 182 ? 14.686 34.903 -12.969 1.00 58.91 182 ALA A CA 1
ATOM 1422 C C . ALA A 1 182 ? 15.841 35.755 -12.401 1.00 58.91 182 ALA A C 1
ATOM 1424 O O . ALA A 1 182 ? 16.361 36.637 -13.086 1.00 58.91 182 ALA A O 1
ATOM 1425 N N . THR A 1 183 ? 16.286 35.498 -11.169 1.00 59.47 183 THR A N 1
ATOM 1426 C CA . THR A 1 183 ? 17.432 36.201 -10.560 1.00 59.47 183 THR A CA 1
ATOM 1427 C C . THR A 1 183 ? 18.778 35.696 -11.087 1.00 59.47 183 THR A C 1
ATOM 1429 O O . THR A 1 183 ? 19.646 36.503 -11.418 1.00 59.47 183 THR A O 1
ATOM 1432 N N . THR A 1 184 ? 18.950 34.384 -11.271 1.00 57.38 184 THR A N 1
ATOM 1433 C CA . THR A 1 184 ? 20.175 33.803 -11.861 1.00 57.38 184 THR A CA 1
ATOM 1434 C C . THR A 1 184 ? 20.355 34.164 -13.340 1.00 57.38 184 THR A C 1
ATOM 1436 O O . THR A 1 184 ? 21.467 34.490 -13.767 1.00 57.38 184 THR A O 1
ATOM 1439 N N . SER A 1 185 ? 19.270 34.209 -14.121 1.00 56.53 185 SER A N 1
ATOM 1440 C CA . SER A 1 185 ? 19.312 34.694 -15.508 1.00 56.53 185 SER A CA 1
ATOM 1441 C C . SER A 1 185 ? 19.666 36.186 -15.598 1.00 56.53 185 SER A C 1
ATOM 1443 O O . SER A 1 185 ? 20.499 36.546 -16.433 1.00 56.53 185 SER A O 1
ATOM 1445 N N . LYS A 1 186 ? 19.155 37.044 -14.700 1.00 55.75 186 LYS A N 1
ATOM 1446 C CA . LYS A 1 186 ? 19.560 38.465 -14.601 1.00 55.75 186 LYS A CA 1
ATOM 1447 C C . LYS A 1 186 ? 21.048 38.635 -14.260 1.00 55.75 186 LYS A C 1
ATOM 1449 O O . LYS A 1 186 ? 21.738 39.375 -14.956 1.00 55.75 186 LYS A O 1
ATOM 1454 N N . VAL A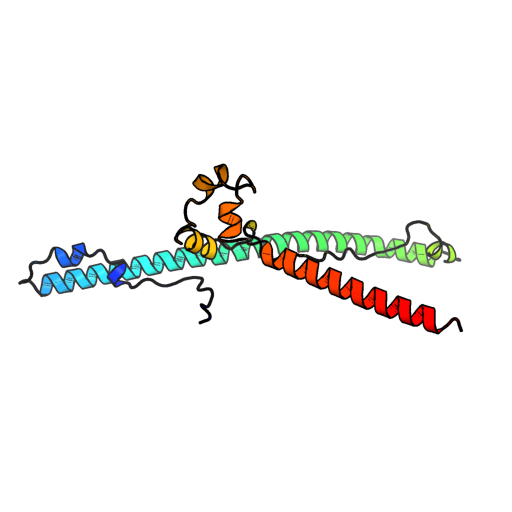 1 187 ? 21.574 37.876 -13.293 1.00 56.47 187 VAL A N 1
ATOM 1455 C CA . VAL A 1 187 ? 23.006 37.907 -12.921 1.00 56.47 187 VAL A CA 1
ATOM 1456 C C . VAL A 1 187 ? 23.911 37.450 -14.076 1.00 56.47 187 VAL A C 1
ATOM 1458 O O . VAL A 1 187 ? 24.985 38.015 -14.291 1.00 56.47 187 VAL A O 1
ATOM 1461 N N . SER A 1 188 ? 23.483 36.458 -14.866 1.00 55.62 188 SER A N 1
ATOM 1462 C CA . SER A 1 188 ? 24.236 36.017 -16.050 1.00 55.62 188 SER A CA 1
ATOM 1463 C C . SER A 1 188 ? 24.252 37.066 -17.175 1.00 55.62 188 SER A C 1
ATOM 1465 O O . SER A 1 188 ? 25.276 37.242 -17.840 1.00 55.62 188 SER A O 1
ATOM 1467 N N . LYS A 1 189 ? 23.156 37.822 -17.338 1.00 54.88 189 LYS A N 1
ATOM 1468 C CA . LYS A 1 189 ? 23.007 38.890 -18.338 1.00 54.88 189 LYS A CA 1
ATOM 1469 C C . LYS A 1 189 ? 23.840 40.131 -17.990 1.00 54.88 189 LYS A C 1
ATOM 1471 O O . LYS A 1 189 ? 24.523 40.660 -18.865 1.00 54.88 189 LYS A O 1
ATOM 1476 N N . ASP A 1 190 ? 23.897 40.511 -16.712 1.00 54.38 190 ASP A N 1
ATOM 1477 C CA . ASP A 1 190 ? 24.772 41.593 -16.230 1.00 54.38 190 ASP A CA 1
ATOM 1478 C C . ASP A 1 190 ? 26.264 41.247 -16.372 1.00 54.38 190 ASP A C 1
ATOM 1480 O O . ASP A 1 190 ? 27.089 42.104 -16.701 1.00 54.38 190 ASP A O 1
ATOM 1484 N N . ARG A 1 191 ? 26.634 39.970 -16.202 1.00 55.19 191 ARG A N 1
ATOM 1485 C CA . ARG A 1 191 ? 28.016 39.506 -16.413 1.00 55.19 191 ARG A CA 1
ATOM 1486 C C . ARG A 1 191 ? 28.419 39.490 -17.895 1.00 55.19 191 ARG A C 1
ATOM 1488 O O . ARG A 1 191 ? 29.600 39.667 -18.191 1.00 55.19 191 ARG A O 1
ATOM 1495 N N . ALA A 1 192 ? 27.466 39.309 -18.813 1.00 53.03 192 ALA A N 1
ATOM 1496 C CA . ALA A 1 192 ? 27.693 39.408 -20.257 1.00 53.03 192 ALA A CA 1
ATOM 1497 C C . ALA A 1 192 ? 27.843 40.869 -20.722 1.00 53.03 192 ALA A C 1
ATOM 1499 O O . ALA A 1 192 ? 28.748 41.161 -21.499 1.00 53.03 192 ALA A O 1
ATOM 1500 N N . GLY A 1 193 ? 27.042 41.799 -20.183 1.00 53.00 193 GLY A N 1
ATOM 1501 C CA . GLY A 1 193 ? 27.140 43.231 -20.506 1.00 53.00 193 GLY A CA 1
ATOM 1502 C C . GLY A 1 193 ? 28.429 43.905 -20.015 1.00 53.00 193 GLY A C 1
ATOM 1503 O O . GLY A 1 193 ? 28.885 44.880 -20.606 1.00 53.00 193 GLY A O 1
ATOM 1504 N N . ARG A 1 194 ? 29.070 43.364 -18.971 1.00 54.97 194 ARG A N 1
ATOM 1505 C CA . ARG A 1 194 ? 30.332 43.893 -18.419 1.00 54.97 194 ARG A CA 1
ATOM 1506 C C . ARG A 1 194 ? 31.591 43.454 -19.184 1.00 54.97 194 ARG A C 1
ATOM 1508 O O . ARG A 1 194 ? 32.662 43.978 -18.905 1.00 54.97 194 ARG A O 1
ATOM 1515 N N . LYS A 1 195 ? 31.480 42.503 -20.123 1.00 54.12 195 LYS A N 1
ATOM 1516 C CA . LYS A 1 195 ? 32.586 42.071 -21.007 1.00 54.12 195 LYS A CA 1
ATOM 1517 C C . LYS A 1 195 ? 32.660 42.849 -22.326 1.00 54.12 195 LYS A C 1
ATOM 1519 O O . LYS A 1 195 ? 33.585 42.639 -23.100 1.00 54.12 195 LYS A O 1
ATOM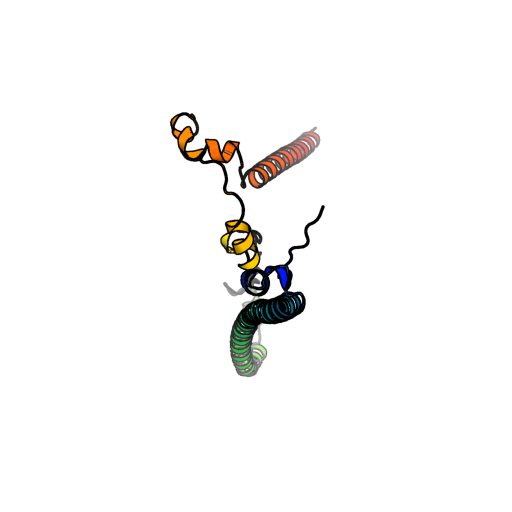 1524 N N . THR A 1 196 ? 31.703 43.736 -22.573 1.00 52.84 196 THR A N 1
ATOM 1525 C CA . THR A 1 196 ? 31.670 44.641 -23.725 1.00 52.84 196 THR A CA 1
ATOM 1526 C C . THR A 1 196 ? 31.817 46.079 -23.245 1.00 52.84 196 THR A C 1
ATOM 1528 O O . THR A 1 196 ? 30.846 46.833 -23.204 1.00 52.84 196 THR A O 1
ATOM 1531 N N . LYS A 1 197 ? 33.028 46.434 -22.821 1.00 40.88 197 LYS A N 1
ATOM 1532 C CA . LYS A 1 197 ? 33.547 47.802 -22.796 1.00 40.88 197 LYS A CA 1
ATOM 1533 C C . LYS A 1 197 ? 35.063 47.759 -22.725 1.00 40.88 197 LYS A C 1
ATOM 1535 O O . LYS A 1 197 ? 35.568 46.911 -21.957 1.00 40.88 197 LYS A O 1
#

InterPro domains:
  IPR028288 SCAR/WAVE family [PTHR12902] (3-197)

Radius of gyration: 33.19 Å; chains: 1; bounding box: 65×67×87 Å

Sequence (197 aa):
HKMPLVRLDLRNEYALGVPELYGMAGEEDPKGILEGVAVAGLVGVLRQIGDLAEFAAEVFHGLQEDVTTTTSRSHRLIGRVKRLEAALSPLEKAVLAQRSHLHFAYTAGSIWHTRFRIEKSHFIYGDLPKFIMDSYEDCRGPPRLQLLDRFDPGGPGSCLKRYSDPSFFKRASSAACDEAQATTSKVSKDRAGRKTK

Organism: NCBI:txid192259

Secondary structure (DSSP, 8-state):
------S-----HHHHS-THHHHTS-TT-HHHHHHHHHHHHHHHHHHHHHHHHHHHHHHHHHHHHHHHHHHHHHHHHHHHHHHHHHHHHHHHHHHHT-S--HHHHH-TT---------------GGG--HHHHHHHHSSPPPP-GGGGGGGSTT-TTHHHHHH--TTHHHHHHHHHHHHHHHHHHHHHHHHHHTT--

pLDDT: mean 83.16, std 13.47, range [35.88, 98.44]